Protein AF-A0A950P6G2-F1 (afdb_monomer)

Foldseek 3Di:
DVVVVLVVCCVVQQKPWDFADDPDDGGDIDIDGGQVVLCVVCVVVVHNPPRNVVHDPVVVVCLSVDPCVCVLVQVVLLVVLLVVCCVVPNKDWPDKFAQVVALCVLQPPVDDDPCSVLAARFRIWTWIGGPNFIATETEHEDAPPDDLLVVLVSLRNVLVSQVSCLLVLHFRGEYEYEYCAPVSQVVSLVSNVPDPSNLSHFYWYFNDRSVVDHQQDQGIDTSDADDDGRHGPRCSVVGTDGSSVVVSVVSVVVVVVVVVVVVVVVVVVVVVCVVVPDDDDDDDDDDDDDD

Structure (mmCIF, N/CA/C/O backbone):
data_AF-A0A950P6G2-F1
#
_entry.id   AF-A0A950P6G2-F1
#
loop_
_atom_site.group_PDB
_atom_site.id
_atom_site.type_symbol
_atom_site.label_atom_id
_atom_site.label_alt_id
_atom_site.label_comp_id
_atom_site.label_asym_id
_atom_site.label_entity_id
_atom_site.label_seq_id
_atom_site.pdbx_PDB_ins_code
_atom_site.Cartn_x
_atom_site.Cartn_y
_atom_site.Cartn_z
_atom_site.occupancy
_atom_site.B_iso_or_equiv
_atom_site.auth_seq_id
_atom_site.auth_comp_id
_atom_site.auth_asym_id
_atom_site.auth_atom_id
_atom_site.pdbx_PDB_model_num
ATOM 1 N N . ALA A 1 1 ? -0.087 -15.487 -27.924 1.00 68.94 1 ALA A N 1
ATOM 2 C CA . ALA A 1 1 ? -1.271 -14.610 -28.094 1.00 68.94 1 ALA A CA 1
ATOM 3 C C . ALA A 1 1 ? -1.068 -13.176 -27.565 1.00 68.94 1 ALA A C 1
ATOM 5 O O . ALA A 1 1 ? -1.212 -12.241 -28.344 1.00 68.94 1 ALA A O 1
ATOM 6 N N . ALA A 1 2 ? -0.694 -12.965 -26.292 1.00 80.88 2 ALA A N 1
ATOM 7 C CA . ALA A 1 2 ? -0.619 -11.621 -25.679 1.00 80.88 2 ALA A CA 1
ATOM 8 C C . ALA A 1 2 ? 0.348 -10.634 -26.375 1.00 80.88 2 ALA A C 1
ATOM 10 O O . ALA A 1 2 ? -0.044 -9.519 -26.705 1.00 80.88 2 ALA A O 1
ATOM 11 N N . ARG A 1 3 ? 1.582 -11.056 -26.693 1.00 85.19 3 ARG A N 1
ATOM 12 C CA . ARG A 1 3 ? 2.567 -10.211 -27.408 1.00 85.19 3 ARG A CA 1
ATOM 13 C C . ARG A 1 3 ? 2.076 -9.748 -28.786 1.00 85.19 3 ARG A C 1
ATOM 15 O O . ARG A 1 3 ? 2.338 -8.617 -29.180 1.00 85.19 3 ARG A O 1
ATOM 22 N N . HIS A 1 4 ? 1.344 -10.607 -29.498 1.00 89.00 4 HIS A N 1
ATOM 23 C CA . HIS A 1 4 ? 0.757 -10.262 -30.793 1.00 89.00 4 HIS A CA 1
ATOM 24 C C . HIS A 1 4 ? -0.333 -9.194 -30.639 1.00 89.00 4 HIS A C 1
ATOM 26 O O . HIS A 1 4 ? -0.317 -8.200 -31.360 1.00 89.00 4 HIS A O 1
ATOM 32 N N . ARG A 1 5 ? -1.224 -9.348 -29.647 1.00 93.62 5 ARG A N 1
ATOM 33 C CA . ARG A 1 5 ? -2.251 -8.341 -29.332 1.00 93.62 5 ARG A CA 1
ATOM 34 C C . ARG A 1 5 ? -1.630 -6.992 -28.971 1.00 93.62 5 ARG A C 1
ATOM 36 O O . ARG A 1 5 ? -2.035 -5.987 -29.537 1.00 93.62 5 ARG A O 1
ATOM 43 N N . LEU A 1 6 ? -0.596 -6.964 -28.127 1.00 93.94 6 LEU A N 1
ATOM 44 C CA . LEU A 1 6 ? 0.115 -5.721 -27.795 1.00 93.94 6 LEU A CA 1
ATOM 45 C C . LEU A 1 6 ? 0.695 -5.030 -29.039 1.00 93.94 6 LEU A C 1
ATOM 47 O O . LEU A 1 6 ? 0.582 -3.816 -29.172 1.00 93.94 6 LEU A O 1
ATOM 51 N N . ALA A 1 7 ? 1.265 -5.787 -29.982 1.00 93.56 7 ALA A N 1
ATOM 52 C CA . ALA A 1 7 ? 1.757 -5.219 -31.237 1.00 93.56 7 ALA A CA 1
ATOM 53 C C . ALA A 1 7 ? 0.627 -4.632 -32.103 1.00 93.56 7 ALA A C 1
ATOM 55 O O . ALA A 1 7 ? 0.806 -3.571 -32.697 1.00 93.56 7 ALA A O 1
ATOM 56 N N . VAL A 1 8 ? -0.537 -5.289 -32.156 1.00 95.88 8 VAL A N 1
ATOM 57 C CA . VAL A 1 8 ? -1.731 -4.766 -32.842 1.00 95.88 8 VAL A CA 1
ATOM 58 C C . VAL A 1 8 ? -2.203 -3.465 -32.190 1.00 95.88 8 VAL A C 1
ATOM 60 O O . VAL A 1 8 ? -2.356 -2.473 -32.893 1.00 95.88 8 VAL A O 1
ATOM 63 N N . LEU A 1 9 ? -2.357 -3.437 -30.863 1.00 96.12 9 LEU A N 1
ATOM 64 C CA . LEU A 1 9 ? -2.795 -2.247 -30.124 1.00 96.12 9 LEU A CA 1
ATOM 65 C C . LEU A 1 9 ? -1.845 -1.059 -30.324 1.00 96.12 9 LEU A C 1
ATOM 67 O O . LEU A 1 9 ? -2.296 0.075 -30.467 1.00 96.12 9 LEU A O 1
ATOM 71 N N . VAL A 1 10 ? -0.535 -1.316 -30.392 1.00 95.00 10 VAL A N 1
ATOM 72 C CA . VAL A 1 10 ? 0.453 -0.278 -30.713 1.00 95.00 10 VAL A CA 1
ATOM 73 C C . VAL A 1 10 ? 0.285 0.239 -32.142 1.00 95.00 10 VAL A C 1
ATOM 75 O O . VAL A 1 10 ? 0.286 1.448 -32.351 1.00 95.00 10 VAL A O 1
ATOM 78 N N . ARG A 1 11 ? 0.092 -0.646 -33.131 1.00 95.56 11 ARG A N 1
ATOM 79 C CA . ARG A 1 11 ? -0.140 -0.230 -34.529 1.00 95.56 11 ARG A CA 1
ATOM 80 C C . ARG A 1 11 ? -1.416 0.591 -34.703 1.00 95.56 11 ARG A C 1
ATOM 82 O O . ARG A 1 11 ? -1.436 1.484 -35.536 1.00 95.56 11 ARG A O 1
ATOM 89 N N . LEU A 1 12 ? -2.450 0.302 -33.915 1.00 95.88 12 LEU A N 1
ATOM 90 C CA . LEU A 1 12 ? -3.709 1.051 -33.912 1.00 95.88 12 LEU A CA 1
ATOM 91 C C . LEU A 1 12 ? -3.626 2.379 -33.136 1.00 95.88 12 LEU A C 1
ATOM 93 O O . LEU A 1 12 ? -4.610 3.105 -33.069 1.00 95.88 12 LEU A O 1
ATOM 97 N N . GLY A 1 13 ? -2.488 2.695 -32.508 1.00 92.56 13 GLY A N 1
ATOM 98 C CA . GLY A 1 13 ? -2.331 3.898 -31.685 1.00 92.56 13 GLY A CA 1
ATOM 99 C C . GLY A 1 13 ? -3.085 3.853 -30.350 1.00 92.56 13 GLY A C 1
ATOM 100 O O . GLY A 1 13 ? -3.126 4.861 -29.641 1.00 92.56 13 GLY A O 1
ATOM 101 N N . LEU A 1 14 ? -3.659 2.696 -29.995 1.00 94.69 14 LEU A N 1
ATOM 102 C CA . LEU A 1 14 ? -4.314 2.454 -28.705 1.00 94.69 14 LEU A CA 1
ATOM 103 C C . LEU A 1 14 ? -3.290 2.424 -27.574 1.00 94.69 14 LEU A C 1
ATOM 105 O O . LEU A 1 14 ? -3.538 2.932 -26.485 1.00 94.69 14 LEU A O 1
ATOM 109 N N . LEU A 1 15 ? -2.114 1.871 -27.862 1.00 94.12 15 LEU A N 1
ATOM 110 C CA . LEU A 1 15 ? -0.957 1.900 -26.981 1.00 94.12 15 LEU A CA 1
ATOM 111 C C . LEU A 1 15 ? 0.215 2.586 -27.676 1.00 94.12 15 LEU A C 1
ATOM 113 O O . LEU A 1 15 ? 0.362 2.556 -28.896 1.00 94.12 15 LEU A O 1
ATOM 117 N N . ARG A 1 16 ? 1.110 3.143 -26.874 1.00 92.00 16 ARG A N 1
ATOM 118 C CA . ARG A 1 16 ? 2.488 3.437 -27.259 1.00 92.00 16 ARG A CA 1
ATOM 119 C C . ARG A 1 16 ? 3.403 2.503 -26.491 1.00 92.00 16 ARG A C 1
ATOM 121 O O . ARG A 1 16 ? 3.025 1.968 -25.450 1.00 92.00 16 ARG A O 1
ATOM 128 N N . ARG A 1 17 ? 4.607 2.295 -27.009 1.00 91.69 17 ARG A N 1
ATOM 129 C CA . ARG A 1 17 ? 5.622 1.504 -26.319 1.00 91.69 17 ARG A CA 1
ATOM 130 C C . ARG A 1 17 ? 6.967 2.194 -26.368 1.00 91.69 17 ARG A C 1
ATOM 132 O O . ARG A 1 17 ? 7.285 2.834 -27.365 1.00 91.69 17 ARG A O 1
ATOM 139 N N . PHE A 1 18 ? 7.757 1.974 -25.335 1.00 89.00 18 PHE A N 1
ATOM 140 C CA . PHE A 1 18 ? 9.133 2.430 -25.266 1.00 89.00 18 PHE A CA 1
ATOM 141 C C . PHE A 1 18 ? 10.001 1.387 -24.566 1.00 89.00 18 PHE A C 1
ATOM 143 O O . PHE A 1 18 ? 9.499 0.428 -23.970 1.00 89.00 18 PHE A O 1
ATOM 150 N N . ARG A 1 19 ? 11.315 1.559 -24.660 1.00 86.44 19 ARG A N 1
ATOM 151 C CA . ARG A 1 19 ? 12.300 0.773 -23.918 1.00 86.44 19 ARG A CA 1
ATOM 152 C C . ARG A 1 19 ? 13.275 1.739 -23.266 1.00 86.44 19 ARG A C 1
ATOM 154 O O . ARG A 1 19 ? 13.795 2.590 -23.985 1.00 86.44 19 ARG A O 1
ATOM 161 N N . PRO A 1 20 ? 13.548 1.614 -21.959 1.00 84.25 20 PRO A N 1
ATOM 162 C CA . PRO A 1 20 ? 14.671 2.330 -21.388 1.00 84.25 20 PRO A CA 1
ATOM 163 C C . PRO A 1 20 ? 15.962 1.829 -22.047 1.00 84.25 20 PRO A C 1
ATOM 165 O O . PRO A 1 20 ? 16.036 0.689 -22.519 1.00 84.25 20 PRO A O 1
ATOM 168 N N . HIS A 1 21 ? 16.964 2.699 -22.107 1.00 80.94 21 HIS A N 1
ATOM 169 C CA . HIS A 1 21 ? 18.257 2.397 -22.711 1.00 80.94 21 HIS A CA 1
ATOM 170 C C . HIS A 1 21 ? 19.293 2.150 -21.605 1.00 80.94 21 HIS A C 1
ATOM 172 O O . HIS A 1 21 ? 19.906 3.110 -21.131 1.00 80.94 21 HIS A O 1
ATOM 178 N N . PRO A 1 22 ? 19.450 0.901 -21.121 1.00 77.56 22 PRO A N 1
ATOM 179 C CA . PRO A 1 22 ? 20.448 0.606 -20.105 1.00 77.56 22 PRO A CA 1
ATOM 180 C C . PRO A 1 22 ? 21.865 0.712 -20.698 1.00 77.56 22 PRO A C 1
ATOM 182 O O . PRO A 1 22 ? 22.038 0.457 -21.891 1.00 77.56 22 PRO A O 1
ATOM 185 N N . PRO A 1 23 ? 22.893 1.025 -19.884 1.00 75.31 23 PRO A N 1
ATOM 186 C CA . PRO A 1 23 ? 24.287 1.066 -20.342 1.00 75.31 23 PRO A CA 1
ATOM 187 C C . PRO A 1 23 ? 24.770 -0.255 -20.957 1.00 75.31 23 PRO A C 1
ATOM 189 O O . PRO A 1 23 ? 25.648 -0.257 -21.815 1.00 75.31 23 PRO A O 1
ATOM 192 N N . THR A 1 24 ? 24.201 -1.382 -20.520 1.00 77.62 24 THR A N 1
ATOM 193 C CA . THR A 1 24 ? 24.492 -2.726 -21.027 1.00 77.62 24 THR A CA 1
ATOM 194 C C . THR A 1 24 ? 23.224 -3.589 -21.051 1.00 77.62 24 THR A C 1
ATOM 196 O O . THR A 1 24 ? 22.303 -3.400 -20.255 1.00 77.62 24 THR A O 1
ATOM 199 N N . GLY A 1 25 ? 23.175 -4.565 -21.964 1.00 80.50 25 GLY A N 1
ATOM 200 C CA . GLY A 1 25 ? 22.079 -5.535 -22.063 1.00 80.50 25 GLY A CA 1
ATOM 201 C C . GLY A 1 25 ? 20.817 -5.012 -22.761 1.00 80.50 25 GLY A C 1
ATOM 202 O O . GLY A 1 25 ? 20.854 -4.072 -23.551 1.00 80.50 25 GLY A O 1
ATOM 203 N N . SER A 1 26 ? 19.684 -5.668 -22.503 1.00 80.12 26 SER A N 1
ATOM 204 C CA . SER A 1 26 ? 18.379 -5.315 -23.075 1.00 80.12 26 SER A CA 1
ATOM 205 C C . SER A 1 26 ? 17.354 -5.045 -21.983 1.00 80.12 26 SER A C 1
ATOM 207 O O . SER A 1 26 ? 17.331 -5.758 -20.983 1.00 80.12 26 SER A O 1
ATOM 209 N N . ALA A 1 27 ? 16.455 -4.092 -22.214 1.00 82.88 27 ALA A N 1
ATOM 210 C CA . ALA A 1 27 ? 15.339 -3.806 -21.320 1.00 82.88 27 ALA A CA 1
ATOM 211 C C . ALA A 1 27 ? 13.992 -4.324 -21.865 1.00 82.88 27 ALA A C 1
ATOM 213 O O . ALA A 1 27 ? 13.804 -4.416 -23.091 1.00 82.88 27 ALA A O 1
ATOM 214 N N . PRO A 1 28 ? 13.025 -4.647 -20.983 1.00 86.19 28 PRO A N 1
ATOM 215 C CA . PRO A 1 28 ? 11.675 -5.007 -21.399 1.00 86.19 28 PRO A CA 1
ATOM 216 C C . PRO A 1 28 ? 10.972 -3.842 -22.112 1.00 86.19 28 PRO A C 1
ATOM 218 O O . PRO A 1 28 ? 11.277 -2.671 -21.901 1.00 86.19 28 PRO A O 1
ATOM 221 N N . TRP A 1 29 ? 10.013 -4.168 -22.986 1.00 89.75 29 TRP A N 1
ATOM 222 C CA . TRP A 1 29 ? 9.108 -3.154 -23.539 1.00 89.75 29 TRP A CA 1
ATOM 223 C C . TRP A 1 29 ? 8.139 -2.686 -22.455 1.00 89.75 29 TRP A C 1
ATOM 225 O O . TRP A 1 29 ? 7.463 -3.515 -21.847 1.00 89.75 29 TRP A O 1
ATOM 235 N N . HIS A 1 30 ? 8.012 -1.374 -22.303 1.00 90.00 30 HIS A N 1
ATOM 236 C CA . HIS A 1 30 ? 6.965 -0.737 -21.515 1.00 90.00 30 HIS A CA 1
ATOM 237 C C . HIS A 1 30 ? 5.871 -0.240 -22.449 1.00 90.00 30 HIS A C 1
ATOM 239 O O . HIS A 1 30 ? 6.158 0.182 -23.570 1.00 90.00 30 HIS A O 1
ATOM 245 N N . TYR A 1 31 ? 4.624 -0.302 -21.991 1.00 91.19 31 TYR A N 1
ATOM 246 C CA . TYR A 1 31 ? 3.451 0.109 -22.755 1.00 91.19 31 TYR A CA 1
ATOM 247 C C . TYR A 1 31 ? 2.689 1.168 -21.969 1.00 91.19 31 TYR A C 1
ATOM 249 O O . TYR A 1 31 ? 2.500 1.030 -20.764 1.00 91.19 31 TYR A O 1
ATOM 257 N N . VAL A 1 32 ? 2.263 2.218 -22.658 1.00 90.88 32 VAL A N 1
ATOM 258 C CA . VAL A 1 32 ? 1.487 3.327 -22.094 1.00 90.88 32 VAL A CA 1
ATOM 259 C C . VAL A 1 32 ? 0.298 3.620 -22.997 1.00 90.88 32 VAL A C 1
ATOM 261 O O . VAL A 1 32 ? 0.309 3.260 -24.177 1.00 90.88 32 VAL A O 1
ATOM 264 N N . LEU A 1 33 ? -0.728 4.271 -22.455 1.00 92.12 33 LEU A N 1
ATOM 265 C CA . LEU A 1 33 ? -1.926 4.629 -23.209 1.00 92.12 33 LEU A CA 1
ATOM 266 C C . LEU A 1 33 ? -1.572 5.551 -24.389 1.00 92.12 33 LEU A C 1
ATOM 268 O O . LEU A 1 33 ? -0.855 6.542 -24.233 1.00 92.12 33 LEU A O 1
ATOM 272 N N . GLY A 1 34 ? -2.034 5.200 -25.587 1.00 92.44 34 GLY A N 1
ATOM 273 C CA . GLY A 1 34 ? -1.896 6.027 -26.782 1.00 92.44 34 GLY A CA 1
ATOM 274 C C . GLY A 1 34 ? -3.100 6.961 -26.973 1.00 92.44 34 GLY A C 1
ATOM 275 O O . GLY A 1 34 ? -4.128 6.768 -26.325 1.00 92.44 34 GLY A O 1
ATOM 276 N N . PRO A 1 35 ? -3.011 7.971 -27.862 1.00 91.44 35 PRO A N 1
ATOM 277 C CA . PRO A 1 35 ? -4.077 8.966 -28.025 1.00 91.44 35 PRO A CA 1
ATOM 278 C C . PRO A 1 35 ? -5.417 8.357 -28.444 1.00 91.44 35 PRO A C 1
ATOM 280 O O . PRO A 1 35 ? -6.454 8.746 -27.921 1.00 91.44 35 PRO A O 1
ATOM 283 N N . VAL A 1 36 ? -5.389 7.356 -29.333 1.00 92.94 36 VAL A N 1
ATOM 284 C CA . VAL A 1 36 ? -6.601 6.646 -29.774 1.00 92.94 36 VAL A CA 1
ATOM 285 C C . VAL A 1 36 ? -7.214 5.866 -28.612 1.00 92.94 36 VAL A C 1
ATOM 287 O O . VAL A 1 36 ? -8.429 5.843 -28.455 1.00 92.94 36 VAL A O 1
ATOM 290 N N . GLY A 1 37 ? -6.374 5.260 -27.767 1.00 93.19 37 GLY A N 1
ATOM 291 C CA . GLY A 1 37 ? -6.825 4.518 -26.591 1.00 93.19 37 GLY A CA 1
ATOM 292 C C . GLY A 1 37 ? -7.478 5.431 -25.559 1.00 93.19 37 GLY A C 1
ATOM 293 O O . GLY A 1 37 ? -8.535 5.099 -25.038 1.00 93.19 37 GLY A O 1
ATOM 294 N N . ALA A 1 38 ? -6.891 6.604 -25.309 1.00 92.00 38 ALA A N 1
ATOM 295 C CA . ALA A 1 38 ? -7.475 7.598 -24.413 1.00 92.00 38 ALA A CA 1
ATOM 296 C C . ALA A 1 38 ? -8.814 8.139 -24.916 1.00 92.00 38 ALA A C 1
ATOM 298 O O . ALA A 1 38 ? -9.728 8.298 -24.113 1.00 92.00 38 ALA A O 1
ATOM 299 N N . ALA A 1 39 ? -8.950 8.383 -26.222 1.00 91.38 39 ALA A N 1
ATOM 300 C CA . ALA A 1 39 ? -10.227 8.791 -26.800 1.00 91.38 39 ALA A CA 1
ATOM 301 C C . ALA A 1 39 ? -11.303 7.708 -26.604 1.00 91.38 39 ALA A C 1
ATOM 303 O O . ALA A 1 39 ? -12.395 8.015 -26.138 1.00 91.38 39 ALA A O 1
ATOM 304 N N . LEU A 1 40 ? -10.969 6.440 -26.879 1.00 92.94 40 LEU A N 1
ATOM 305 C CA . LEU A 1 40 ? -11.888 5.312 -26.696 1.00 92.94 40 LEU A CA 1
ATOM 306 C C . LEU A 1 40 ? -12.335 5.138 -25.241 1.00 92.94 40 LEU A C 1
ATOM 308 O O . LEU A 1 40 ? -13.531 5.021 -24.994 1.00 92.94 40 LEU A O 1
ATOM 312 N N . LEU A 1 41 ? -11.395 5.173 -24.291 1.00 91.81 41 LEU A N 1
ATOM 313 C CA . LEU A 1 41 ? -11.722 5.103 -22.863 1.00 91.81 41 LEU A CA 1
ATOM 314 C C . LEU A 1 41 ? -12.568 6.300 -22.416 1.00 91.81 41 LEU A C 1
ATOM 316 O O . LEU A 1 41 ? -13.470 6.142 -21.604 1.00 91.81 41 LEU A O 1
ATOM 320 N N . GLY A 1 42 ? -12.317 7.491 -22.967 1.00 91.06 42 GLY A N 1
ATOM 321 C CA . GLY A 1 42 ? -13.147 8.665 -22.697 1.00 91.06 42 GLY A CA 1
ATOM 322 C C . GLY A 1 42 ? -14.586 8.485 -23.178 1.00 91.06 42 GLY A C 1
ATOM 323 O O . GLY A 1 42 ? -15.520 8.845 -22.468 1.00 91.06 42 GLY A O 1
ATOM 324 N N . THR A 1 43 ? -14.784 7.872 -24.347 1.00 91.88 43 THR A N 1
ATOM 325 C CA . THR A 1 43 ? -16.123 7.514 -24.833 1.00 91.88 43 THR A CA 1
ATOM 326 C C . THR A 1 43 ? -16.792 6.461 -23.945 1.00 91.88 43 THR A C 1
ATOM 328 O O . THR A 1 43 ? -17.968 6.609 -23.618 1.00 91.88 43 THR A O 1
ATOM 331 N N . GLU A 1 44 ? -16.061 5.421 -23.539 1.00 91.56 44 GLU A N 1
ATOM 332 C CA . GLU A 1 44 ? -16.565 4.350 -22.665 1.00 91.56 44 GLU A CA 1
ATOM 333 C C . GLU A 1 44 ? -17.014 4.889 -21.299 1.00 91.56 44 GLU A C 1
ATOM 335 O O . GLU A 1 44 ? -18.126 4.605 -20.853 1.00 91.56 44 GLU A O 1
ATOM 340 N N . ASP A 1 45 ? -16.202 5.759 -20.697 1.00 90.56 45 ASP A N 1
ATOM 341 C CA . ASP A 1 45 ? -16.482 6.405 -19.412 1.00 90.56 45 ASP A CA 1
ATOM 342 C C . ASP A 1 45 ? -17.488 7.561 -19.504 1.00 90.56 45 ASP A C 1
ATOM 344 O O . ASP A 1 45 ? -17.874 8.126 -18.480 1.00 90.56 45 ASP A O 1
ATOM 348 N N . ARG A 1 46 ? -17.910 7.934 -20.720 1.00 92.38 46 ARG A N 1
ATOM 349 C CA . ARG A 1 46 ? -18.725 9.131 -21.000 1.00 92.38 46 ARG A CA 1
ATOM 350 C C . ARG A 1 46 ? -18.086 10.428 -20.479 1.00 92.38 46 ARG A C 1
ATOM 352 O O . ARG A 1 46 ? -18.788 11.371 -20.120 1.00 92.38 46 ARG A O 1
ATOM 359 N N . ASP A 1 47 ? -16.756 10.477 -20.482 1.00 90.00 47 ASP A N 1
ATOM 360 C CA . ASP A 1 47 ? -15.940 11.642 -20.145 1.00 90.00 47 ASP A CA 1
ATOM 361 C C . ASP A 1 47 ? -14.710 11.718 -21.066 1.00 90.00 47 ASP A C 1
ATOM 363 O O . ASP A 1 47 ? -13.634 11.176 -20.796 1.00 90.00 47 ASP A O 1
ATOM 367 N N . GLU A 1 48 ? -14.862 12.449 -22.171 1.00 84.06 48 GLU A N 1
ATOM 368 C CA . GLU A 1 48 ? -13.815 12.642 -23.183 1.00 84.06 48 GLU A CA 1
ATOM 369 C C . GLU A 1 48 ? -12.562 13.351 -22.639 1.00 84.06 48 GLU A C 1
ATOM 371 O O . GLU A 1 48 ? -11.481 13.262 -23.230 1.00 84.06 48 GLU A O 1
ATOM 376 N N . ARG A 1 49 ? -12.676 14.060 -21.509 1.00 85.81 49 ARG A N 1
ATOM 377 C CA . ARG A 1 49 ? -11.578 14.840 -20.922 1.00 85.81 49 ARG A CA 1
ATOM 378 C C . ARG A 1 49 ? -10.808 14.065 -19.862 1.00 85.81 49 ARG A C 1
ATOM 380 O O . ARG A 1 49 ? -9.698 14.477 -19.527 1.00 85.81 49 ARG A O 1
ATOM 387 N N . ARG A 1 50 ? -11.332 12.936 -19.378 1.00 85.19 50 ARG A N 1
ATOM 388 C CA . ARG A 1 50 ? -10.718 12.136 -18.306 1.00 85.19 50 ARG A CA 1
ATOM 389 C C . ARG A 1 50 ? -9.309 11.642 -18.640 1.00 85.19 50 ARG A C 1
ATOM 391 O O . ARG A 1 50 ? -8.396 11.722 -17.814 1.00 85.19 50 ARG A O 1
ATOM 398 N N . TRP A 1 51 ? -9.122 11.124 -19.854 1.00 85.25 51 TRP A N 1
ATOM 399 C CA . TRP A 1 51 ? -7.903 10.395 -20.233 1.00 85.25 51 TRP A CA 1
ATOM 400 C C . TRP A 1 51 ? -6.935 11.207 -21.095 1.00 85.25 51 TRP A C 1
ATOM 402 O O . TRP A 1 51 ? -5.727 10.964 -21.056 1.00 85.25 51 TRP A O 1
ATOM 412 N N . ALA A 1 52 ? -7.427 12.201 -21.839 1.00 81.00 52 ALA A N 1
ATOM 413 C CA . ALA A 1 52 ? -6.603 13.014 -22.734 1.00 81.00 52 ALA A CA 1
ATOM 414 C C . ALA A 1 52 ? -5.394 13.693 -22.037 1.00 81.00 52 ALA A C 1
ATOM 416 O O . ALA A 1 52 ? -4.290 13.620 -22.586 1.00 81.00 52 ALA A O 1
ATOM 417 N N . PRO A 1 53 ? -5.509 14.256 -20.812 1.00 83.38 53 PRO A N 1
ATOM 418 C CA . PRO A 1 53 ? -4.372 14.855 -20.102 1.00 83.38 53 PRO A CA 1
ATOM 419 C C . PRO A 1 53 ? -3.255 13.863 -19.744 1.00 83.38 53 PRO A C 1
ATOM 421 O O . PRO A 1 53 ? -2.115 14.268 -19.504 1.00 83.38 53 PRO A O 1
ATOM 424 N N . GLN A 1 54 ? -3.565 12.564 -19.699 1.00 75.38 54 GLN A N 1
ATOM 425 C CA . GLN A 1 54 ? -2.610 11.508 -19.355 1.00 75.38 54 GLN A CA 1
ATOM 426 C C . GLN A 1 54 ? -1.746 11.100 -20.560 1.00 75.38 54 GLN A C 1
ATOM 428 O O . GLN A 1 54 ? -0.655 10.551 -20.389 1.00 75.38 54 GLN A O 1
ATOM 433 N N . VAL A 1 55 ? -2.182 11.415 -21.785 1.00 80.69 55 VAL A N 1
ATOM 434 C CA . VAL A 1 55 ? -1.476 11.076 -23.028 1.00 80.69 55 VAL A CA 1
ATOM 435 C C . VAL A 1 55 ? -0.733 12.289 -23.571 1.00 80.69 55 VAL A C 1
ATOM 437 O O . VAL A 1 55 ? -1.075 12.895 -24.585 1.00 80.69 55 VAL A O 1
ATOM 440 N N . ARG A 1 56 ? 0.344 12.633 -22.871 1.00 78.25 56 ARG A N 1
ATOM 441 C CA . ARG A 1 56 ? 1.243 13.731 -23.223 1.00 78.25 56 ARG A CA 1
ATOM 442 C C . ARG A 1 56 ? 2.549 13.191 -23.791 1.00 78.25 56 ARG A C 1
ATOM 444 O O . ARG A 1 56 ? 3.263 12.460 -23.109 1.00 78.25 56 ARG A O 1
ATOM 451 N N . ALA A 1 57 ? 2.837 13.505 -25.056 1.00 73.94 57 ALA A N 1
ATOM 452 C CA . ALA A 1 57 ? 3.975 12.933 -25.781 1.00 73.94 57 ALA A CA 1
ATOM 453 C C . ALA A 1 57 ? 5.322 13.258 -25.112 1.00 73.94 57 ALA A C 1
ATOM 455 O O . ALA A 1 57 ? 6.146 12.367 -24.948 1.00 73.94 57 ALA A O 1
ATOM 456 N N . ASP A 1 58 ? 5.501 14.495 -24.654 1.00 74.62 58 ASP A N 1
ATOM 457 C CA . ASP A 1 58 ? 6.638 14.952 -23.847 1.00 74.62 58 ASP A CA 1
ATOM 458 C C . ASP A 1 58 ? 6.793 14.138 -22.554 1.00 74.62 58 ASP A C 1
ATOM 460 O O . ASP A 1 58 ? 7.875 13.634 -22.250 1.00 74.62 58 ASP A O 1
ATOM 464 N N . ARG A 1 59 ? 5.692 13.934 -21.822 1.00 74.94 59 ARG A N 1
ATOM 465 C CA . ARG A 1 59 ? 5.684 13.169 -20.566 1.00 74.94 59 ARG A CA 1
ATOM 466 C C . ARG A 1 59 ? 6.013 11.694 -20.795 1.00 74.94 59 ARG A C 1
ATOM 468 O O . ARG A 1 59 ? 6.738 11.096 -20.008 1.00 74.94 59 ARG A O 1
ATOM 475 N N . GLN A 1 60 ? 5.507 11.124 -21.886 1.00 77.00 60 GLN A N 1
ATOM 476 C CA . GLN A 1 60 ? 5.760 9.738 -22.275 1.00 77.00 60 GLN A CA 1
ATOM 477 C C . GLN A 1 60 ? 7.204 9.519 -22.738 1.00 77.00 60 GLN A C 1
ATOM 479 O O . GLN A 1 60 ? 7.803 8.522 -22.347 1.00 77.00 60 GLN A O 1
ATOM 484 N N . LEU A 1 61 ? 7.788 10.457 -23.491 1.00 76.25 61 LEU A N 1
ATOM 485 C CA . LEU A 1 61 ? 9.214 10.431 -23.845 1.00 76.25 61 LEU A CA 1
ATOM 486 C C . LEU A 1 61 ? 10.104 10.555 -22.601 1.00 76.25 61 LEU A C 1
ATOM 488 O O . LEU A 1 61 ? 11.116 9.869 -22.487 1.00 76.25 61 LEU A O 1
ATOM 492 N N . GLY A 1 62 ? 9.697 11.371 -21.625 1.00 80.62 62 GLY A N 1
ATOM 493 C CA . GLY A 1 62 ? 10.398 11.498 -20.346 1.00 80.62 62 GLY A CA 1
ATOM 494 C C . GLY A 1 62 ? 10.491 10.188 -19.551 1.00 80.62 62 GLY A C 1
ATOM 495 O O . GLY A 1 62 ? 11.442 10.008 -18.790 1.00 80.62 62 GLY A O 1
ATOM 496 N N . LEU A 1 63 ? 9.559 9.244 -19.747 1.00 82.19 63 LEU A N 1
ATOM 497 C CA . LEU A 1 63 ? 9.588 7.946 -19.061 1.00 82.19 63 LEU A CA 1
ATOM 498 C C . LEU A 1 63 ? 10.773 7.075 -19.483 1.00 82.19 63 LEU A C 1
ATOM 500 O O . LEU A 1 63 ? 11.281 6.324 -18.654 1.00 82.19 63 LEU A O 1
ATOM 504 N N . GLU A 1 64 ? 11.254 7.201 -20.724 1.00 79.38 64 GLU A N 1
ATOM 505 C CA . GLU A 1 64 ? 12.388 6.418 -21.239 1.00 79.38 64 GLU A CA 1
ATOM 506 C C . GLU A 1 64 ? 13.664 6.608 -20.417 1.00 79.38 64 GLU A C 1
ATOM 508 O O . GLU A 1 64 ? 14.477 5.691 -20.302 1.00 79.38 64 GLU A O 1
ATOM 513 N N . ARG A 1 65 ? 13.828 7.803 -19.840 1.00 79.19 65 ARG A N 1
ATOM 514 C CA . ARG A 1 65 ? 14.988 8.201 -19.033 1.00 79.19 65 ARG A CA 1
ATOM 515 C C . ARG A 1 65 ? 14.618 8.469 -17.576 1.00 79.19 65 ARG A C 1
ATOM 517 O O . ARG A 1 65 ? 15.417 9.037 -16.837 1.00 79.19 65 ARG A O 1
ATOM 524 N N . SER A 1 66 ? 13.403 8.105 -17.166 1.00 83.06 66 SER A N 1
ATOM 525 C CA . SER A 1 66 ? 12.920 8.424 -15.830 1.00 83.06 66 SER A CA 1
ATOM 526 C C . SER A 1 66 ? 13.643 7.573 -14.785 1.00 83.06 66 SER A C 1
ATOM 528 O O . SER A 1 66 ? 13.537 6.344 -14.829 1.00 83.06 66 SER A O 1
ATOM 530 N N . PRO A 1 67 ? 14.295 8.187 -13.781 1.00 80.12 67 PRO A N 1
ATOM 531 C CA . PRO A 1 67 ? 14.870 7.441 -12.663 1.00 80.12 67 PRO A CA 1
ATOM 532 C C . PRO A 1 67 ? 13.788 6.773 -11.799 1.00 80.12 67 PRO A C 1
ATOM 534 O O . PRO A 1 67 ? 14.086 5.862 -11.036 1.00 80.12 67 PRO A O 1
ATOM 537 N N . ARG A 1 68 ? 12.520 7.192 -11.933 1.00 83.94 68 ARG A N 1
ATOM 538 C CA . ARG A 1 68 ? 11.376 6.624 -11.205 1.00 83.94 68 ARG A CA 1
ATOM 539 C C . ARG A 1 68 ? 10.783 5.390 -11.883 1.00 83.94 68 ARG A C 1
ATOM 541 O O . ARG A 1 68 ? 9.896 4.767 -11.311 1.00 83.94 68 ARG A O 1
ATOM 548 N N . LEU A 1 69 ? 11.232 5.033 -13.091 1.00 86.69 69 LEU A N 1
ATOM 549 C CA . LEU A 1 69 ? 10.613 3.960 -13.872 1.00 86.69 69 LEU A CA 1
ATOM 550 C C . LEU A 1 69 ? 10.643 2.616 -13.136 1.00 86.69 69 LEU A C 1
ATOM 552 O O . LEU A 1 69 ? 9.620 1.942 -13.095 1.00 86.69 69 LEU A O 1
ATOM 556 N N . SER A 1 70 ? 11.777 2.259 -12.526 1.00 85.44 70 SER A N 1
ATOM 557 C CA . SER A 1 70 ? 11.928 1.021 -11.749 1.00 85.44 70 SER A CA 1
ATOM 558 C C . SER A 1 70 ? 10.978 0.962 -10.554 1.00 85.44 70 SER A C 1
ATOM 560 O O . SER A 1 70 ? 10.444 -0.096 -10.234 1.00 85.44 70 SER A O 1
ATOM 562 N N . HIS A 1 71 ? 10.744 2.102 -9.906 1.00 87.81 71 HIS A N 1
ATOM 563 C CA . HIS A 1 71 ? 9.848 2.210 -8.759 1.00 87.81 71 HIS A CA 1
ATOM 564 C C . HIS A 1 71 ? 8.380 2.131 -9.187 1.00 87.81 71 HIS A C 1
ATOM 566 O O . HIS A 1 71 ? 7.608 1.363 -8.617 1.00 87.81 71 HIS A O 1
ATOM 572 N N . MET A 1 72 ? 8.008 2.832 -10.263 1.00 87.75 72 MET A N 1
ATOM 573 C CA . MET A 1 72 ? 6.674 2.738 -10.865 1.00 87.75 72 MET A CA 1
ATOM 574 C C . MET A 1 72 ? 6.351 1.312 -11.323 1.00 87.75 72 MET A C 1
ATOM 576 O O . MET A 1 72 ? 5.243 0.823 -11.117 1.00 87.75 72 MET A O 1
ATOM 580 N N . THR A 1 73 ? 7.298 0.623 -11.961 1.00 88.81 73 THR A N 1
ATOM 581 C CA . THR A 1 73 ? 7.066 -0.745 -12.436 1.00 88.81 73 THR A CA 1
ATOM 582 C C . THR A 1 73 ? 7.075 -1.741 -11.289 1.00 88.81 73 THR A C 1
ATOM 584 O O . THR A 1 73 ? 6.245 -2.641 -11.291 1.00 88.81 73 THR A O 1
ATOM 587 N N . GLY A 1 74 ? 7.953 -1.561 -10.298 1.00 88.69 74 GLY A N 1
ATOM 588 C CA . GLY A 1 74 ? 8.014 -2.395 -9.099 1.00 88.69 74 GLY A CA 1
ATOM 589 C C . GLY A 1 74 ? 6.711 -2.375 -8.304 1.00 88.69 74 GLY A C 1
ATOM 590 O O . GLY A 1 74 ? 6.134 -3.433 -8.057 1.00 88.69 74 GLY A O 1
ATOM 591 N N . ARG A 1 75 ? 6.172 -1.185 -8.004 1.00 89.75 75 ARG A N 1
ATOM 592 C CA . ARG A 1 75 ? 4.889 -1.093 -7.291 1.00 89.75 75 ARG A CA 1
ATOM 593 C C . ARG A 1 75 ? 3.731 -1.690 -8.093 1.00 89.75 75 ARG A C 1
ATOM 595 O O . ARG A 1 75 ? 2.862 -2.331 -7.526 1.00 89.75 75 ARG A O 1
ATOM 602 N N . ASN A 1 76 ? 3.714 -1.525 -9.419 1.00 91.88 76 ASN A N 1
ATOM 603 C CA . ASN A 1 76 ? 2.669 -2.130 -10.248 1.00 91.88 76 ASN A CA 1
ATOM 604 C C . ASN A 1 76 ? 2.815 -3.654 -10.296 1.00 91.88 76 ASN A C 1
ATOM 606 O O . ASN A 1 76 ? 1.816 -4.369 -10.301 1.00 91.88 76 ASN A O 1
ATOM 610 N N . GLN A 1 77 ? 4.051 -4.159 -10.289 1.00 93.38 77 GLN A N 1
ATOM 611 C CA . GLN A 1 77 ? 4.317 -5.590 -10.256 1.00 93.38 77 GLN A CA 1
ATOM 612 C C . GLN A 1 77 ? 3.779 -6.239 -8.976 1.00 93.38 77 GLN A C 1
ATOM 614 O O . GLN A 1 77 ? 3.314 -7.372 -9.044 1.00 93.38 77 GLN A O 1
ATOM 619 N N . PHE A 1 78 ? 3.762 -5.530 -7.844 1.00 95.50 78 PHE A N 1
ATOM 620 C CA . PHE A 1 78 ? 3.113 -5.999 -6.616 1.00 95.50 78 PHE A CA 1
ATOM 621 C C . PHE A 1 78 ? 1.643 -6.396 -6.853 1.00 95.50 78 PHE A C 1
ATOM 623 O O . PHE A 1 78 ? 1.247 -7.525 -6.566 1.00 95.50 78 PHE A O 1
ATOM 630 N N . PHE A 1 79 ? 0.842 -5.509 -7.451 1.00 95.75 79 PHE A N 1
ATOM 631 C CA . PHE A 1 79 ? -0.568 -5.789 -7.748 1.00 95.75 79 PHE A CA 1
ATOM 632 C C . PHE A 1 79 ? -0.738 -6.832 -8.857 1.00 95.75 79 PHE A C 1
ATOM 634 O O . PHE A 1 79 ? -1.631 -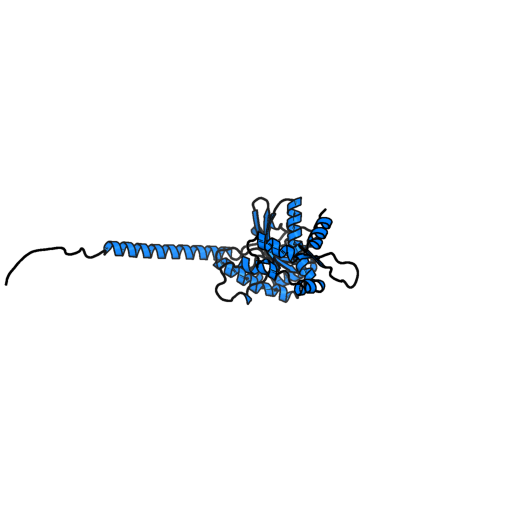7.675 -8.785 1.00 95.75 79 PHE A O 1
ATOM 641 N N . VAL A 1 80 ? 0.143 -6.833 -9.864 1.00 95.50 80 VAL A N 1
ATOM 642 C CA . VAL A 1 80 ? 0.163 -7.884 -10.897 1.00 95.50 80 VAL A CA 1
ATOM 643 C C . VAL A 1 80 ? 0.422 -9.257 -10.276 1.00 95.50 80 VAL A C 1
ATOM 645 O O . VAL A 1 80 ? -0.218 -10.225 -10.678 1.00 95.50 80 VAL A O 1
ATOM 648 N N . ALA A 1 81 ? 1.312 -9.351 -9.286 1.00 96.69 81 ALA A N 1
ATOM 649 C CA . ALA A 1 81 ? 1.598 -10.590 -8.572 1.00 96.69 81 ALA A CA 1
ATOM 650 C C . ALA A 1 81 ? 0.384 -11.080 -7.768 1.00 96.69 81 ALA A C 1
ATOM 652 O O . ALA A 1 81 ? 0.083 -12.272 -7.804 1.00 96.69 81 ALA A O 1
ATOM 653 N N . LEU A 1 82 ? -0.368 -10.175 -7.129 1.00 97.19 82 LEU A N 1
ATOM 654 C CA . LEU A 1 82 ? -1.654 -10.510 -6.500 1.00 97.19 82 LEU A CA 1
ATOM 655 C C . LEU A 1 82 ? -2.672 -11.025 -7.526 1.00 97.19 82 LEU A C 1
ATOM 657 O O . LEU A 1 82 ? -3.288 -12.068 -7.324 1.00 97.19 82 LEU A O 1
ATOM 661 N N . ALA A 1 83 ? -2.817 -10.339 -8.661 1.00 96.50 83 ALA A N 1
ATOM 662 C CA . ALA A 1 83 ? -3.743 -10.748 -9.715 1.00 96.50 83 ALA A CA 1
ATOM 663 C C . ALA A 1 83 ? -3.343 -12.079 -10.381 1.00 96.50 83 ALA A C 1
ATOM 665 O O . ALA A 1 83 ? -4.206 -12.824 -10.843 1.00 96.50 83 ALA A O 1
ATOM 666 N N . ALA A 1 84 ? -2.045 -12.381 -10.457 1.00 96.38 84 ALA A N 1
ATOM 667 C CA . ALA A 1 84 ? -1.541 -13.674 -10.910 1.00 96.38 84 ALA A CA 1
ATOM 668 C C . ALA A 1 84 ? -1.845 -14.768 -9.879 1.00 96.38 84 ALA A C 1
ATOM 670 O O . ALA A 1 84 ? -2.412 -15.798 -10.237 1.00 96.38 84 ALA A O 1
ATOM 671 N N . HIS A 1 85 ? -1.568 -14.503 -8.599 1.00 96.81 85 HIS A N 1
ATOM 672 C CA . HIS A 1 85 ? -1.889 -15.413 -7.503 1.00 96.81 85 HIS A CA 1
ATOM 673 C C . HIS A 1 85 ? -3.378 -15.764 -7.468 1.00 96.81 85 HIS A C 1
ATOM 675 O O . HIS A 1 85 ? -3.705 -16.946 -7.410 1.00 96.81 85 HIS A O 1
ATOM 681 N N . ALA A 1 86 ? -4.256 -14.766 -7.618 1.00 96.62 86 ALA A N 1
ATOM 682 C CA . ALA A 1 86 ? -5.707 -14.934 -7.692 1.00 96.62 86 ALA A CA 1
ATOM 683 C C . ALA A 1 86 ? -6.148 -15.975 -8.731 1.00 96.62 86 ALA A C 1
ATOM 685 O O . ALA A 1 86 ? -7.040 -16.783 -8.486 1.00 96.62 86 ALA A O 1
ATOM 686 N N . ARG A 1 87 ? -5.499 -15.985 -9.901 1.00 95.56 87 ARG A N 1
ATOM 687 C CA . ARG A 1 87 ? -5.837 -16.904 -11.000 1.00 95.56 87 ARG A CA 1
ATOM 688 C C . ARG A 1 87 ? -5.431 -18.345 -10.724 1.00 95.56 87 ARG A C 1
ATOM 690 O O . ARG A 1 87 ? -6.042 -19.251 -11.279 1.00 95.56 87 ARG A O 1
ATOM 697 N N . GLU A 1 88 ? -4.378 -18.541 -9.941 1.00 95.12 88 GLU A N 1
ATOM 698 C CA . GLU A 1 88 ? -3.783 -19.856 -9.690 1.00 95.12 88 GLU A CA 1
ATOM 699 C C . GLU A 1 88 ? -4.269 -20.478 -8.377 1.00 95.12 88 GLU A C 1
ATOM 701 O O . GLU A 1 88 ? -4.425 -21.693 -8.300 1.00 95.12 88 GLU A O 1
ATOM 706 N N . HIS A 1 89 ? -4.528 -19.653 -7.362 1.00 94.75 89 HIS A N 1
ATOM 707 C CA . HIS A 1 89 ? -4.777 -20.090 -5.986 1.00 94.75 89 HIS A CA 1
ATOM 708 C C . HIS A 1 89 ? -6.121 -19.596 -5.428 1.00 94.75 89 HIS A C 1
ATOM 710 O O . HIS A 1 89 ? -6.502 -20.002 -4.334 1.00 94.75 89 HIS A O 1
ATOM 716 N N . GLY A 1 90 ? -6.850 -18.755 -6.170 1.00 93.69 90 GLY A N 1
ATOM 717 C CA . GLY A 1 90 ? -8.060 -18.089 -5.692 1.00 93.69 90 GLY A CA 1
ATOM 718 C C . GLY A 1 90 ? -7.782 -16.750 -5.000 1.00 93.69 90 GLY A C 1
ATOM 719 O O . GLY A 1 90 ? -6.636 -16.343 -4.807 1.00 93.69 90 GLY A O 1
ATOM 720 N N . GLY A 1 91 ? -8.861 -16.045 -4.664 1.00 95.69 91 GLY A N 1
ATOM 721 C CA . GLY A 1 91 ? -8.835 -14.655 -4.208 1.00 95.69 91 GLY A CA 1
ATOM 722 C C . GLY A 1 91 ? -9.023 -13.645 -5.344 1.00 95.69 91 GLY A C 1
ATOM 723 O O . GLY A 1 91 ? -9.236 -14.012 -6.500 1.00 95.69 91 GLY A O 1
ATOM 724 N N . GLU A 1 92 ? -8.991 -12.360 -5.010 1.00 96.81 92 GLU A N 1
ATOM 725 C CA . GLU A 1 92 ? -9.322 -11.267 -5.921 1.00 96.81 92 GLU A CA 1
ATOM 726 C C . GLU A 1 92 ? -8.665 -9.949 -5.483 1.00 96.81 92 GLU A C 1
ATOM 728 O O . GLU A 1 92 ? -8.684 -9.582 -4.308 1.00 96.81 92 GLU A O 1
ATOM 733 N N . VAL A 1 93 ? -8.137 -9.192 -6.451 1.00 96.31 93 VAL A N 1
ATOM 734 C CA . VAL A 1 93 ? -7.813 -7.771 -6.259 1.00 96.31 93 VAL A CA 1
ATOM 735 C C . VAL A 1 93 ? -9.073 -6.970 -6.581 1.00 96.31 93 VAL A C 1
ATOM 737 O O . VAL A 1 93 ? -9.363 -6.737 -7.753 1.00 96.31 93 VAL A O 1
ATOM 740 N N . ARG A 1 94 ? -9.831 -6.582 -5.551 1.00 93.56 94 ARG A N 1
ATOM 741 C CA . ARG A 1 94 ? -11.083 -5.818 -5.711 1.00 93.56 94 ARG A CA 1
ATOM 742 C C . ARG A 1 94 ? -10.835 -4.363 -6.057 1.00 93.56 94 ARG A C 1
ATOM 744 O O . ARG A 1 94 ? -11.598 -3.752 -6.798 1.00 93.56 94 ARG A O 1
ATOM 751 N N . GLU A 1 95 ? -9.751 -3.823 -5.521 1.00 90.06 95 GLU A N 1
ATOM 752 C CA . GLU A 1 95 ? -9.366 -2.443 -5.733 1.00 90.06 95 GLU A CA 1
ATOM 753 C C . GLU A 1 95 ? -7.856 -2.339 -5.937 1.00 90.06 95 GLU A C 1
ATOM 755 O O . GLU A 1 95 ? -7.072 -2.955 -5.214 1.00 90.06 95 GLU A O 1
ATOM 760 N N . TRP A 1 96 ? -7.462 -1.545 -6.933 1.00 90.31 96 TRP A N 1
ATOM 761 C CA . TRP A 1 96 ? -6.080 -1.173 -7.203 1.00 90.31 96 TRP A CA 1
ATOM 762 C C . TRP A 1 96 ? -6.035 0.314 -7.529 1.00 90.31 96 TRP A C 1
ATOM 764 O O . TRP A 1 96 ? -6.468 0.756 -8.594 1.00 90.31 96 TRP A O 1
ATOM 774 N N . GLN A 1 97 ? -5.466 1.074 -6.603 1.00 82.12 97 GLN A N 1
ATOM 775 C CA . GLN A 1 97 ? -5.249 2.500 -6.736 1.00 82.12 97 GLN A CA 1
ATOM 776 C C . GLN A 1 97 ? -3.761 2.826 -6.787 1.00 82.12 97 GLN A C 1
ATOM 778 O O . GLN A 1 97 ? -2.941 2.254 -6.065 1.00 82.12 97 GLN A O 1
ATOM 783 N N . ASN A 1 98 ? -3.414 3.775 -7.652 1.00 73.19 98 ASN A N 1
ATOM 784 C CA . ASN A 1 98 ? -2.074 4.352 -7.685 1.00 73.19 98 ASN A CA 1
ATOM 785 C C . ASN A 1 98 ? -1.919 5.475 -6.644 1.00 73.19 98 ASN A C 1
ATOM 787 O O . ASN A 1 98 ? -2.890 5.888 -6.022 1.00 73.19 98 ASN A O 1
ATOM 791 N N . GLU A 1 99 ? -0.702 5.996 -6.509 1.00 66.75 99 GLU A N 1
ATOM 792 C CA . GLU A 1 99 ? -0.316 7.095 -5.607 1.00 66.75 99 GLU A CA 1
ATOM 793 C C . GLU A 1 99 ? -1.308 8.269 -5.567 1.00 66.75 99 GLU A C 1
ATOM 795 O O . GLU A 1 99 ? -1.800 8.642 -4.506 1.00 66.75 99 GLU A O 1
ATOM 800 N N . THR A 1 100 ? -1.703 8.794 -6.732 1.00 59.25 100 THR A N 1
ATOM 801 C CA . THR A 1 100 ? -2.629 9.936 -6.818 1.00 59.25 100 THR A CA 1
ATOM 802 C C . THR A 1 100 ? -4.040 9.600 -6.325 1.00 59.25 100 THR A C 1
ATOM 804 O O . THR A 1 100 ? -4.739 10.470 -5.817 1.00 59.25 100 THR A O 1
ATOM 807 N N . GLN A 1 101 ? -4.473 8.350 -6.480 1.00 59.47 101 GLN A N 1
ATOM 808 C CA . GLN A 1 101 ? -5.801 7.890 -6.068 1.00 59.47 101 GLN A CA 1
ATOM 809 C C . GLN A 1 101 ? -5.823 7.451 -4.602 1.00 59.47 101 GLN A C 1
ATOM 811 O O . GLN A 1 101 ? -6.778 7.756 -3.899 1.00 59.47 101 GLN A O 1
ATOM 816 N N . ALA A 1 102 ? -4.750 6.817 -4.131 1.00 58.00 102 ALA A N 1
ATOM 817 C CA . ALA A 1 102 ? -4.625 6.300 -2.776 1.00 58.00 102 ALA A CA 1
ATOM 818 C C . ALA A 1 102 ? -4.693 7.417 -1.721 1.00 58.00 102 ALA A C 1
ATOM 820 O O . ALA A 1 102 ? -5.405 7.277 -0.725 1.00 58.00 102 ALA A O 1
ATOM 821 N N . ALA A 1 103 ? -4.032 8.553 -1.973 1.00 57.81 103 ALA A N 1
ATOM 822 C CA . ALA A 1 103 ? -4.126 9.736 -1.115 1.00 57.81 103 ALA A CA 1
ATOM 823 C C . ALA A 1 103 ? -5.548 10.334 -1.076 1.00 57.81 103 ALA A C 1
ATOM 825 O O . ALA A 1 103 ? -5.984 10.826 -0.040 1.00 57.81 103 ALA A O 1
ATOM 826 N N . ALA A 1 104 ? -6.297 10.270 -2.182 1.00 55.84 104 ALA A N 1
ATOM 827 C CA . ALA A 1 104 ? -7.675 10.763 -2.243 1.00 55.84 104 ALA A CA 1
ATOM 828 C C . ALA A 1 104 ? -8.682 9.788 -1.601 1.00 55.84 104 ALA A C 1
ATOM 830 O O . ALA A 1 104 ? -9.623 10.208 -0.931 1.00 55.84 104 ALA A O 1
ATOM 831 N N . HIS A 1 105 ? -8.482 8.481 -1.771 1.00 55.62 105 HIS A N 1
ATOM 832 C CA . HIS A 1 105 ? -9.386 7.445 -1.277 1.00 55.62 105 HIS A CA 1
ATOM 833 C C . HIS A 1 105 ? -9.304 7.228 0.228 1.00 55.62 105 HIS A C 1
ATOM 835 O O . HIS A 1 105 ? -10.336 7.070 0.873 1.00 55.62 105 HIS A O 1
ATOM 841 N N . ALA A 1 106 ? -8.098 7.267 0.806 1.00 54.78 106 ALA A N 1
ATOM 842 C CA . ALA A 1 106 ? -7.925 7.096 2.245 1.00 54.78 106 ALA A CA 1
ATOM 843 C C . ALA A 1 106 ? -8.609 8.204 3.067 1.00 54.78 106 ALA A C 1
ATOM 845 O O . ALA A 1 106 ? -8.716 8.075 4.282 1.00 54.78 106 ALA A O 1
ATOM 846 N N . LEU A 1 107 ? -9.046 9.295 2.428 1.00 59.19 107 LEU A N 1
ATOM 847 C CA . LEU A 1 107 ? -9.548 10.487 3.102 1.00 59.19 107 LEU A CA 1
ATOM 848 C C . LEU A 1 107 ? -10.925 10.968 2.622 1.00 59.19 107 LEU A C 1
ATOM 850 O O . LEU A 1 107 ? -11.574 11.686 3.377 1.00 59.19 107 LEU A O 1
ATOM 854 N N . GLY A 1 108 ? -11.419 10.563 1.446 1.00 60.72 108 GLY A N 1
ATOM 855 C CA . GLY A 1 108 ? -12.774 10.897 0.976 1.00 60.72 108 GLY A CA 1
ATOM 856 C C . GLY A 1 108 ? -13.161 12.373 1.194 1.00 60.72 108 GLY A C 1
ATOM 857 O O . GLY A 1 108 ? -12.368 13.278 0.934 1.00 60.72 108 GLY A O 1
ATOM 858 N N . ASP A 1 109 ? -14.363 12.608 1.733 1.00 53.81 109 ASP A N 1
ATOM 859 C CA . ASP A 1 109 ? -14.907 13.937 2.072 1.00 53.81 109 ASP A CA 1
ATOM 860 C C . ASP A 1 109 ? -14.322 14.563 3.360 1.00 53.81 109 ASP A C 1
ATOM 862 O O . ASP A 1 109 ? -14.690 15.682 3.723 1.00 53.81 109 ASP A O 1
ATOM 866 N N . LEU A 1 110 ? -13.414 13.887 4.084 1.00 55.53 110 LEU A N 1
ATOM 867 C CA . LEU A 1 110 ? -12.843 14.402 5.347 1.00 55.53 110 LEU A CA 1
ATOM 868 C C . LEU A 1 110 ? -11.939 15.624 5.142 1.00 55.53 110 LEU A C 1
ATOM 870 O O . LEU A 1 110 ? -11.499 16.245 6.110 1.00 55.53 110 LEU A O 1
ATOM 874 N N . LEU A 1 111 ? -11.661 15.987 3.891 1.00 54.03 111 LEU A N 1
ATOM 875 C CA . LEU A 1 111 ? -10.721 17.038 3.537 1.00 54.03 111 LEU A CA 1
ATOM 876 C C . LEU A 1 111 ? -11.398 18.363 3.227 1.00 54.03 111 LEU A C 1
ATOM 878 O O . LEU A 1 111 ? -11.293 18.925 2.139 1.00 54.03 111 LEU A O 1
ATOM 882 N N . VAL A 1 112 ? -11.996 18.920 4.274 1.00 51.75 112 VAL A N 1
ATOM 883 C CA . VAL A 1 112 ? -12.238 20.357 4.389 1.00 51.75 112 VAL A CA 1
ATOM 884 C C . VAL A 1 112 ? -11.077 20.946 5.204 1.00 51.75 112 VAL A C 1
ATOM 886 O O . VAL A 1 112 ? -10.975 20.675 6.395 1.00 51.75 112 VAL A O 1
ATOM 889 N N . GLY A 1 113 ? -10.184 21.741 4.591 1.00 56.53 113 GLY A N 1
ATOM 890 C CA . GLY A 1 113 ? -9.287 22.624 5.370 1.00 56.53 113 GLY A CA 1
ATOM 891 C C . GLY A 1 113 ? -7.770 22.595 5.124 1.00 56.53 113 GLY A C 1
ATOM 892 O O . GLY A 1 113 ? -7.028 22.996 6.013 1.00 56.53 113 GLY A O 1
ATOM 893 N N . GLY A 1 114 ? -7.271 22.181 3.953 1.00 64.31 114 GLY A N 1
ATOM 894 C CA . GLY A 1 114 ? -5.878 22.487 3.562 1.00 64.31 114 GLY A CA 1
ATOM 895 C C . GLY A 1 114 ? -4.775 21.679 4.263 1.00 64.31 114 GLY A C 1
ATOM 896 O O . GLY A 1 114 ? -3.620 22.086 4.252 1.00 64.31 114 GLY A O 1
ATOM 897 N N . ILE A 1 115 ? -5.103 20.525 4.848 1.00 70.31 115 ILE A N 1
ATOM 898 C CA . ILE A 1 115 ? -4.121 19.621 5.478 1.00 70.31 115 ILE A CA 1
ATOM 899 C C . ILE A 1 115 ? -3.474 18.623 4.501 1.00 70.31 115 ILE A C 1
ATOM 901 O O . ILE A 1 115 ? -2.697 17.777 4.932 1.00 70.31 115 ILE A O 1
ATOM 905 N N . TRP A 1 116 ? -3.772 18.726 3.201 1.00 70.25 116 TRP A N 1
ATOM 906 C CA . TRP A 1 116 ? -3.274 17.828 2.151 1.00 70.25 116 TRP A CA 1
ATOM 907 C C . TRP A 1 116 ? -1.751 17.668 2.169 1.00 70.25 116 TRP A C 1
ATOM 909 O O . TRP A 1 116 ? -1.261 16.550 2.059 1.00 70.25 116 TRP A O 1
ATOM 919 N N . ASP A 1 117 ? -1.015 18.756 2.405 1.00 75.38 117 ASP A N 1
ATOM 920 C CA . ASP A 1 117 ? 0.455 18.753 2.425 1.00 75.38 117 ASP A CA 1
ATOM 921 C C . ASP A 1 117 ? 1.058 17.965 3.601 1.00 75.38 117 ASP A C 1
ATOM 923 O O . ASP A 1 117 ? 2.258 17.698 3.616 1.00 75.38 117 ASP A O 1
ATOM 927 N N . ARG A 1 118 ? 0.248 17.618 4.610 1.00 78.50 118 ARG A N 1
ATOM 928 C CA . ARG A 1 118 ? 0.676 16.849 5.792 1.00 78.50 118 ARG A CA 1
ATOM 929 C C . ARG A 1 118 ? 0.284 15.379 5.724 1.00 78.50 118 ARG A C 1
ATOM 931 O O . ARG A 1 118 ? 0.663 14.612 6.604 1.00 78.50 118 ARG A O 1
ATOM 938 N N . LEU A 1 119 ? -0.528 14.999 4.743 1.00 81.06 119 LEU A N 1
ATOM 939 C CA . LEU A 1 119 ? -1.000 13.630 4.609 1.00 81.06 119 LEU A CA 1
ATOM 940 C C . LEU A 1 119 ? 0.015 12.810 3.820 1.00 81.06 119 LEU A C 1
ATOM 942 O O . LEU A 1 119 ? 0.691 13.339 2.934 1.00 81.06 119 LEU A O 1
ATOM 946 N N . PRO A 1 120 ? 0.143 11.517 4.144 1.00 86.12 120 PRO A N 1
ATOM 947 C CA . PRO A 1 120 ? 1.086 10.663 3.463 1.00 86.12 120 PRO A CA 1
ATOM 948 C C . PRO A 1 120 ? 0.603 10.424 2.034 1.00 86.12 120 PRO A C 1
ATOM 950 O O . PRO A 1 120 ? -0.596 10.413 1.746 1.00 86.12 120 PRO A O 1
ATOM 953 N N . ASN A 1 121 ? 1.558 10.189 1.145 1.00 84.31 121 ASN A N 1
ATOM 954 C CA . ASN A 1 121 ? 1.300 9.873 -0.249 1.00 84.31 121 ASN A CA 1
ATOM 955 C C . ASN A 1 121 ? 1.797 8.445 -0.525 1.00 84.31 121 ASN A C 1
ATOM 957 O O . ASN A 1 121 ? 2.936 8.288 -0.971 1.00 84.31 121 ASN A O 1
ATOM 961 N N . PRO A 1 122 ? 0.999 7.415 -0.181 1.00 90.50 122 PRO A N 1
ATOM 962 C CA . PRO A 1 122 ? 1.391 6.020 -0.361 1.00 90.50 122 PRO A CA 1
ATOM 963 C C . PRO A 1 122 ? 1.680 5.711 -1.826 1.00 90.50 122 PRO A C 1
ATOM 965 O O . PRO A 1 122 ? 1.032 6.235 -2.730 1.00 90.50 122 PRO A O 1
ATOM 968 N N . ASP A 1 123 ? 2.592 4.775 -2.077 1.00 90.69 123 ASP A N 1
ATOM 969 C CA . ASP A 1 123 ? 2.918 4.345 -3.436 1.00 90.69 123 ASP A CA 1
ATOM 970 C C . ASP A 1 123 ? 1.724 3.678 -4.134 1.00 90.69 123 ASP A C 1
ATOM 972 O O . ASP A 1 123 ? 1.594 3.757 -5.363 1.00 90.69 123 ASP A O 1
ATOM 976 N N . GLY A 1 124 ? 0.839 3.050 -3.362 1.00 91.00 124 GLY A N 1
ATOM 977 C CA . GLY A 1 124 ? -0.444 2.543 -3.830 1.00 91.00 124 GLY A CA 1
ATOM 978 C C . GLY A 1 124 ? -1.369 2.151 -2.685 1.00 91.00 124 GLY A C 1
ATOM 979 O O . GLY A 1 124 ? -0.973 2.109 -1.523 1.00 91.00 124 GLY A O 1
ATOM 980 N N . ALA A 1 125 ? -2.607 1.830 -3.034 1.00 92.25 125 ALA A N 1
ATOM 981 C CA . ALA A 1 125 ? -3.582 1.247 -2.124 1.00 92.25 125 ALA A CA 1
ATOM 982 C C . ALA A 1 125 ? -4.376 0.166 -2.851 1.00 92.25 125 ALA A C 1
ATOM 984 O O . ALA A 1 125 ? -4.478 0.173 -4.083 1.00 92.25 125 ALA A O 1
ATOM 985 N N . GLY A 1 126 ? -4.940 -0.768 -2.101 1.00 9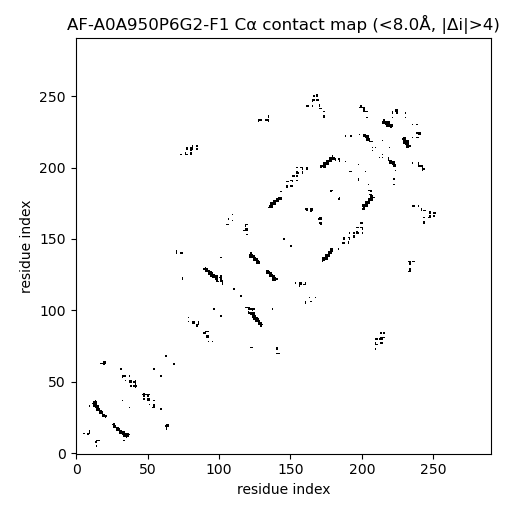3.12 126 GLY A N 1
ATOM 986 C CA . GLY A 1 126 ? -5.838 -1.749 -2.685 1.00 93.12 126 GLY A CA 1
ATOM 987 C C . GLY A 1 126 ? -6.546 -2.610 -1.665 1.00 93.12 126 GLY A C 1
ATOM 988 O O . GLY A 1 126 ? -6.253 -2.555 -0.471 1.00 93.12 126 GLY A O 1
ATOM 989 N N . THR A 1 127 ? -7.455 -3.429 -2.178 1.00 95.19 127 THR A N 1
ATOM 990 C CA . THR A 1 127 ? -8.237 -4.383 -1.393 1.00 95.19 127 THR A CA 1
ATOM 991 C C . THR A 1 127 ? -8.023 -5.776 -1.954 1.00 95.19 127 THR A C 1
ATOM 993 O O . THR A 1 127 ? -8.336 -6.047 -3.117 1.00 95.19 127 THR A O 1
ATOM 996 N N . TRP A 1 128 ? -7.476 -6.657 -1.120 1.00 97.69 128 TRP A N 1
ATOM 997 C CA . TRP A 1 128 ? -7.371 -8.085 -1.401 1.00 97.69 128 TRP A CA 1
ATOM 998 C C . TRP A 1 128 ? -8.539 -8.810 -0.742 1.00 97.69 128 TRP A C 1
ATOM 1000 O O . TRP A 1 128 ? -8.780 -8.619 0.448 1.00 97.69 128 TRP A O 1
ATOM 1010 N N . ALA A 1 129 ? -9.246 -9.643 -1.500 1.00 97.56 129 ALA A N 1
ATOM 1011 C CA . ALA A 1 129 ? -10.334 -10.467 -0.995 1.00 97.56 129 ALA A CA 1
ATOM 1012 C C . ALA A 1 129 ? -10.044 -11.949 -1.222 1.00 97.56 129 ALA A C 1
ATOM 1014 O O . ALA A 1 129 ? -9.556 -12.344 -2.277 1.00 97.56 129 ALA A O 1
ATOM 1015 N N . GLU A 1 130 ? -10.359 -12.776 -0.233 1.00 95.94 130 GLU A N 1
ATOM 1016 C CA . GLU A 1 130 ? -10.139 -14.220 -0.272 1.00 95.94 130 GLU A CA 1
ATOM 1017 C C . GLU A 1 130 ? -11.066 -14.904 0.737 1.00 95.94 130 GLU A C 1
ATOM 1019 O O . GLU A 1 130 ? -11.200 -14.445 1.871 1.00 95.94 130 GLU A O 1
ATOM 1024 N N . ASP A 1 131 ? -11.725 -15.991 0.328 1.00 93.50 131 ASP A N 1
ATOM 1025 C CA . ASP A 1 131 ? -12.603 -16.801 1.187 1.00 93.50 131 ASP A CA 1
ATOM 1026 C C . ASP A 1 131 ? -13.651 -15.987 1.969 1.00 93.50 131 ASP A C 1
ATOM 1028 O O . ASP A 1 131 ? -13.901 -16.211 3.153 1.00 93.50 131 ASP A O 1
ATOM 1032 N N . GLY A 1 132 ? -14.252 -14.989 1.312 1.00 93.62 132 GLY A N 1
ATOM 1033 C CA . GLY A 1 132 ? -15.266 -14.114 1.914 1.00 93.62 132 GLY A CA 1
ATOM 1034 C C . GLY A 1 132 ? -14.722 -13.091 2.918 1.00 93.62 132 GLY A C 1
ATOM 1035 O O . GLY A 1 132 ? -15.505 -12.335 3.488 1.00 93.62 132 GLY A O 1
ATOM 1036 N N . ARG A 1 133 ? -13.402 -13.040 3.120 1.00 95.81 133 ARG A N 1
ATOM 1037 C CA . ARG A 1 133 ? -12.705 -11.994 3.874 1.00 95.81 133 ARG A CA 1
ATOM 1038 C C . ARG A 1 133 ? -12.129 -10.962 2.913 1.00 95.81 133 ARG A C 1
ATOM 1040 O O . ARG A 1 133 ? -11.889 -11.257 1.742 1.00 95.81 133 ARG A O 1
ATOM 1047 N N . GLU A 1 134 ? -11.867 -9.770 3.424 1.00 95.81 134 GLU A N 1
ATOM 1048 C CA . GLU A 1 134 ? -11.165 -8.721 2.694 1.00 95.81 134 GLU A CA 1
ATOM 1049 C C . GLU A 1 134 ? -10.216 -7.958 3.612 1.00 95.81 134 GLU A C 1
ATOM 1051 O O . GLU A 1 134 ? -10.449 -7.870 4.816 1.00 95.81 134 GLU A O 1
ATOM 1056 N N . VAL A 1 135 ? -9.146 -7.427 3.026 1.00 95.50 135 VAL A N 1
ATOM 1057 C CA . VAL A 1 135 ? -8.192 -6.536 3.683 1.00 95.50 135 VAL A CA 1
ATOM 1058 C C . VAL A 1 135 ? -7.861 -5.388 2.736 1.00 95.50 135 VAL A C 1
ATOM 1060 O O . VAL A 1 135 ? -7.364 -5.599 1.625 1.00 95.50 135 VAL A O 1
ATOM 1063 N N . SER A 1 136 ? -8.142 -4.165 3.177 1.00 94.31 136 SER A N 1
ATOM 1064 C CA . SER A 1 136 ? -7.720 -2.942 2.492 1.00 94.31 136 SER A CA 1
ATOM 1065 C C . SER A 1 136 ? -6.398 -2.471 3.074 1.00 94.31 136 SER A C 1
ATOM 1067 O O . SER A 1 136 ? -6.258 -2.415 4.291 1.00 94.31 136 SER A O 1
ATOM 1069 N N . PHE A 1 137 ? -5.431 -2.126 2.229 1.00 95.19 137 PHE A N 1
ATOM 1070 C CA . PHE A 1 137 ? -4.070 -1.792 2.643 1.00 95.19 137 PHE A CA 1
ATOM 1071 C C . PHE A 1 137 ? -3.515 -0.572 1.900 1.00 95.19 137 PHE A C 1
ATOM 1073 O O . PHE A 1 137 ? -3.935 -0.251 0.786 1.00 95.19 137 PHE A O 1
ATOM 1080 N N . LEU A 1 138 ? -2.523 0.072 2.514 1.00 95.06 138 LEU A N 1
ATOM 1081 C CA . LEU A 1 138 ? -1.650 1.071 1.892 1.00 95.06 138 LEU A CA 1
ATOM 1082 C C . LEU A 1 138 ? -0.281 0.438 1.635 1.00 95.06 138 LEU A C 1
ATOM 1084 O O . LEU A 1 138 ? 0.166 -0.403 2.413 1.00 95.06 138 LEU A O 1
ATOM 1088 N N . LEU A 1 139 ? 0.389 0.829 0.555 1.00 95.88 139 LEU A N 1
ATOM 1089 C CA . LEU A 1 139 ? 1.667 0.265 0.128 1.00 95.88 139 LEU A CA 1
ATOM 1090 C C . LEU A 1 139 ? 2.743 1.347 0.036 1.00 95.88 139 LEU A C 1
ATOM 1092 O O . LEU A 1 139 ? 2.555 2.357 -0.634 1.00 95.88 139 LEU A O 1
ATOM 1096 N N . GLU A 1 140 ? 3.902 1.060 0.615 1.00 96.06 140 GLU A N 1
ATOM 1097 C CA . GLU A 1 140 ? 5.185 1.723 0.386 1.00 96.06 140 GLU A CA 1
ATOM 1098 C C . GLU A 1 140 ? 6.144 0.696 -0.235 1.00 96.06 140 GLU A C 1
ATOM 1100 O O . GLU A 1 140 ? 6.433 -0.353 0.351 1.00 96.06 140 GLU A O 1
ATOM 1105 N N . TYR A 1 141 ? 6.627 0.969 -1.444 1.00 94.94 141 TYR A N 1
ATOM 1106 C CA . TYR A 1 141 ? 7.512 0.084 -2.194 1.00 94.94 141 TYR A CA 1
ATOM 1107 C C . TYR A 1 141 ? 8.937 0.654 -2.201 1.00 94.94 141 TYR A C 1
ATOM 1109 O O . TYR A 1 141 ? 9.266 1.567 -2.957 1.00 94.94 141 TYR A O 1
ATOM 1117 N N . ASP A 1 142 ? 9.819 0.104 -1.365 1.00 93.88 142 ASP A N 1
ATOM 1118 C CA . ASP A 1 142 ? 11.171 0.623 -1.152 1.00 93.88 142 ASP A CA 1
ATOM 1119 C C . ASP A 1 142 ? 12.203 -0.087 -2.043 1.00 93.88 142 ASP A C 1
ATOM 1121 O O . ASP A 1 142 ? 12.509 -1.275 -1.894 1.00 93.88 142 ASP A O 1
ATOM 1125 N N . LEU A 1 143 ? 12.814 0.689 -2.943 1.00 89.25 143 LEU A N 1
ATOM 1126 C CA . LEU A 1 143 ? 13.963 0.260 -3.750 1.00 89.25 143 LEU A CA 1
ATOM 1127 C C . LEU A 1 143 ? 15.314 0.434 -3.034 1.00 89.25 143 LEU A C 1
ATOM 1129 O O . LEU A 1 143 ? 16.364 0.241 -3.644 1.00 89.25 143 LEU A O 1
ATOM 1133 N N . GLY A 1 144 ? 15.320 0.837 -1.763 1.00 88.81 144 GLY A N 1
ATOM 1134 C CA . GLY A 1 144 ? 16.539 1.097 -1.001 1.00 88.81 144 GLY A CA 1
ATOM 1135 C C . GLY A 1 144 ? 17.235 2.422 -1.318 1.00 88.81 144 GLY A C 1
ATOM 1136 O O . GLY A 1 144 ? 18.341 2.644 -0.832 1.00 88.81 144 GLY A O 1
ATOM 1137 N N . THR A 1 145 ? 16.615 3.299 -2.112 1.00 87.62 145 THR A N 1
ATOM 1138 C CA . THR A 1 145 ? 17.185 4.599 -2.508 1.00 87.62 145 THR A CA 1
ATOM 1139 C C . THR A 1 145 ? 17.012 5.682 -1.445 1.00 87.62 145 THR A C 1
ATOM 1141 O O . THR A 1 145 ? 17.778 6.638 -1.414 1.00 87.62 145 THR A O 1
ATOM 1144 N N . GLU A 1 146 ? 16.007 5.548 -0.579 1.00 90.88 146 GLU A N 1
ATOM 1145 C CA . GLU A 1 146 ? 15.727 6.482 0.512 1.00 90.88 146 GLU A CA 1
ATOM 1146 C C . GLU A 1 146 ? 16.578 6.155 1.754 1.00 90.88 146 GLU A C 1
ATOM 1148 O O . GLU A 1 146 ? 16.864 4.991 2.058 1.00 90.88 146 GLU A O 1
ATOM 1153 N N . HIS A 1 147 ? 16.996 7.165 2.516 1.00 95.50 147 HIS A N 1
ATOM 1154 C CA . HIS A 1 147 ? 17.664 6.927 3.796 1.00 95.50 147 HIS A CA 1
ATOM 1155 C C . HIS A 1 147 ? 16.651 6.481 4.858 1.00 95.50 147 HIS A C 1
ATOM 1157 O O . HIS A 1 147 ? 15.556 7.023 4.945 1.00 95.50 147 HIS A O 1
ATOM 1163 N N . LEU A 1 148 ? 17.031 5.523 5.710 1.00 96.19 148 LEU A N 1
ATOM 1164 C CA . LEU A 1 148 ? 16.128 4.937 6.714 1.00 96.19 148 LEU A CA 1
ATOM 1165 C C . LEU A 1 148 ? 15.452 5.959 7.649 1.00 96.19 148 LEU A C 1
ATOM 1167 O O . LEU A 1 148 ? 14.277 5.760 7.939 1.00 96.19 148 LEU A O 1
ATOM 1171 N N . PRO A 1 149 ? 16.113 7.050 8.095 1.00 95.50 149 PRO A N 1
ATOM 1172 C CA . PRO A 1 149 ? 15.435 8.080 8.879 1.00 95.50 149 PRO A CA 1
ATOM 1173 C C . PRO A 1 149 ? 14.324 8.799 8.110 1.00 95.50 149 PRO A C 1
ATOM 1175 O O . PRO A 1 149 ? 13.317 9.145 8.707 1.00 95.50 149 PRO A O 1
ATOM 1178 N N . VAL A 1 150 ? 14.481 8.992 6.796 1.00 94.81 150 VAL A N 1
ATOM 1179 C CA . VAL A 1 150 ? 13.454 9.619 5.947 1.00 94.81 150 VAL A CA 1
ATOM 1180 C C . VAL A 1 150 ? 12.274 8.666 5.767 1.00 94.81 150 VAL A C 1
ATOM 1182 O O . VAL A 1 150 ? 11.132 9.071 5.949 1.00 94.81 150 VAL A O 1
ATOM 1185 N N . LEU A 1 151 ? 12.552 7.381 5.524 1.00 95.06 151 LEU A N 1
ATOM 1186 C CA . LEU A 1 151 ? 11.520 6.343 5.469 1.00 95.06 151 LEU A CA 1
ATOM 1187 C C . LEU A 1 151 ? 10.719 6.287 6.774 1.00 95.06 151 LEU A C 1
ATOM 1189 O O . LEU A 1 151 ? 9.495 6.226 6.748 1.00 95.06 151 LEU A O 1
ATOM 1193 N N . ALA A 1 152 ? 11.409 6.308 7.915 1.00 96.19 152 ALA A N 1
ATOM 1194 C CA . ALA A 1 152 ? 10.771 6.260 9.223 1.00 96.19 152 ALA A CA 1
ATOM 1195 C C . ALA A 1 152 ? 9.999 7.550 9.541 1.00 96.19 152 ALA A C 1
ATOM 1197 O O . ALA A 1 152 ? 8.943 7.477 10.163 1.00 96.19 152 ALA A O 1
ATOM 1198 N N . ALA A 1 153 ? 10.486 8.707 9.077 1.00 94.50 153 ALA A N 1
ATOM 1199 C CA . ALA A 1 153 ? 9.814 9.988 9.259 1.00 94.50 153 ALA A CA 1
ATOM 1200 C C . ALA A 1 153 ? 8.416 10.006 8.631 1.00 94.50 153 ALA A C 1
ATOM 1202 O O . ALA A 1 153 ? 7.533 10.582 9.241 1.00 94.50 153 ALA A O 1
ATOM 1203 N N . LYS A 1 154 ? 8.179 9.291 7.517 1.00 92.62 154 LYS A N 1
ATOM 1204 C CA . LYS A 1 154 ? 6.849 9.170 6.880 1.00 92.62 154 LYS A CA 1
ATOM 1205 C C . LYS A 1 154 ? 5.736 8.708 7.830 1.00 92.62 154 LYS A C 1
ATOM 1207 O O . LYS A 1 154 ? 4.557 8.897 7.529 1.00 92.62 154 LYS A O 1
ATOM 1212 N N . LEU A 1 155 ? 6.084 8.041 8.937 1.00 95.44 155 LEU A N 1
ATOM 1213 C CA . LEU A 1 155 ? 5.102 7.586 9.919 1.00 95.44 155 LEU A CA 1
ATOM 1214 C C . LEU A 1 155 ? 4.341 8.739 10.584 1.00 95.44 155 LEU A C 1
ATOM 1216 O O . LEU A 1 155 ? 3.229 8.495 11.044 1.00 95.44 155 LEU A O 1
ATOM 1220 N N . ASP A 1 156 ? 4.868 9.965 10.563 1.00 93.56 156 ASP A N 1
ATOM 1221 C CA . ASP A 1 156 ? 4.170 11.153 11.061 1.00 93.56 156 ASP A CA 1
ATOM 1222 C C . ASP A 1 156 ? 2.838 11.392 10.321 1.00 93.56 156 ASP A C 1
ATOM 1224 O O . ASP A 1 156 ? 1.770 11.496 10.932 1.00 93.56 156 ASP A O 1
ATOM 1228 N N . GLY A 1 157 ? 2.873 11.376 8.988 1.00 91.62 157 GLY A N 1
ATOM 1229 C CA . GLY A 1 157 ? 1.716 11.534 8.122 1.00 91.62 157 GLY A CA 1
ATOM 1230 C C . GLY A 1 157 ? 0.764 10.353 8.255 1.00 91.62 157 GLY A C 1
ATOM 1231 O O . GLY A 1 157 ? -0.448 10.540 8.352 1.00 91.62 157 GLY A O 1
ATOM 1232 N N . TYR A 1 158 ? 1.284 9.125 8.321 1.00 93.62 158 TYR A N 1
ATOM 1233 C CA . TYR A 1 158 ? 0.439 7.941 8.509 1.00 93.62 158 TYR A CA 1
ATOM 1234 C C . TYR A 1 158 ? -0.247 7.904 9.878 1.00 93.62 158 TYR A C 1
ATOM 1236 O O . TYR A 1 158 ? -1.406 7.493 9.958 1.00 93.62 158 TYR A O 1
ATOM 1244 N N . ALA A 1 159 ? 0.409 8.368 10.942 1.00 94.31 159 ALA A N 1
ATOM 1245 C CA . ALA A 1 159 ? -0.212 8.506 12.255 1.00 94.31 159 ALA A CA 1
ATOM 1246 C C . ALA A 1 159 ? -1.308 9.581 12.247 1.00 94.31 159 ALA A C 1
ATOM 1248 O O . ALA A 1 159 ? -2.398 9.349 12.779 1.00 94.31 159 ALA A O 1
ATOM 1249 N N . LEU A 1 160 ? -1.068 10.717 11.579 1.00 91.88 160 LEU A N 1
ATOM 1250 C CA . LEU A 1 160 ? -2.086 11.746 11.365 1.00 91.88 160 LEU A CA 1
ATOM 1251 C C . LEU A 1 160 ? -3.292 11.181 10.600 1.00 91.88 160 LEU A C 1
ATOM 1253 O O . LEU A 1 160 ? -4.422 11.315 11.069 1.00 91.88 160 LEU A O 1
ATOM 1257 N N . LEU A 1 161 ? -3.066 10.488 9.481 1.00 89.56 161 LEU A N 1
ATOM 1258 C CA . LEU A 1 161 ? -4.121 9.825 8.710 1.00 89.56 161 LEU A CA 1
ATOM 1259 C C . LEU A 1 161 ? -4.924 8.851 9.583 1.00 89.56 161 LEU A C 1
ATOM 1261 O O . LEU A 1 161 ? -6.154 8.903 9.597 1.00 89.56 161 LEU A O 1
ATOM 1265 N N . ALA A 1 162 ? -4.241 7.998 10.351 1.00 91.94 162 ALA A N 1
ATOM 1266 C CA . ALA A 1 162 ? -4.890 7.044 11.243 1.00 91.94 162 ALA A CA 1
ATOM 1267 C C . ALA A 1 162 ? -5.758 7.739 12.305 1.00 91.94 162 ALA A C 1
ATOM 1269 O O . ALA A 1 162 ? -6.873 7.284 12.566 1.00 91.94 162 ALA A O 1
ATOM 1270 N N . SER A 1 163 ? -5.298 8.862 12.869 1.00 91.75 163 SER A N 1
ATOM 1271 C CA . SER A 1 163 ? -6.092 9.644 13.824 1.00 91.75 163 SER A CA 1
ATOM 1272 C C . SER A 1 163 ? -7.346 10.260 13.193 1.00 91.75 163 SER A C 1
ATOM 1274 O O . SER A 1 163 ? -8.421 10.197 13.789 1.00 91.75 163 SER A O 1
ATOM 1276 N N . LEU A 1 164 ? -7.244 10.781 11.964 1.00 88.81 164 LEU A N 1
ATOM 1277 C CA . LEU A 1 164 ? -8.365 11.398 11.250 1.00 88.81 164 LEU A CA 1
ATOM 1278 C C . LEU A 1 164 ? -9.428 10.356 10.894 1.00 88.81 164 LEU A C 1
ATOM 1280 O O . LEU A 1 164 ? -10.621 10.571 11.118 1.00 88.81 164 LEU A O 1
ATOM 1284 N N . LEU A 1 165 ? -8.994 9.190 10.412 1.00 88.69 165 LEU A N 1
ATOM 1285 C CA . LEU A 1 165 ? -9.873 8.046 10.182 1.00 88.69 165 LEU A CA 1
ATOM 1286 C C . LEU A 1 165 ? -10.540 7.593 11.479 1.00 88.69 165 LEU A C 1
ATOM 1288 O O . LEU A 1 165 ? -11.748 7.349 11.509 1.00 88.69 165 LEU A O 1
ATOM 1292 N N . ALA A 1 166 ? -9.786 7.543 12.577 1.00 91.81 166 ALA A N 1
ATOM 1293 C CA . ALA A 1 166 ? -10.338 7.182 13.868 1.00 91.81 166 ALA A CA 1
ATOM 1294 C C . ALA A 1 166 ? -11.401 8.179 14.348 1.00 91.81 166 ALA A C 1
ATOM 1296 O O . ALA A 1 166 ? -12.456 7.765 14.836 1.00 91.81 166 ALA A O 1
ATOM 1297 N N . ASP A 1 167 ? -11.186 9.476 14.146 1.00 89.19 167 ASP A N 1
ATOM 1298 C CA . ASP A 1 167 ? -12.199 10.498 14.395 1.00 89.19 167 ASP A CA 1
ATOM 1299 C C . ASP A 1 167 ? -13.432 10.336 13.509 1.00 89.19 167 ASP A C 1
ATOM 1301 O O . ASP A 1 167 ? -14.557 10.521 13.979 1.00 89.19 167 ASP A O 1
ATOM 1305 N N . ALA A 1 168 ? -13.267 9.904 12.263 1.00 86.31 168 ALA A N 1
ATOM 1306 C CA . ALA A 1 168 ? -14.377 9.547 11.385 1.00 86.31 168 ALA A CA 1
ATOM 1307 C C . ALA A 1 168 ? -15.097 8.248 11.807 1.00 86.31 168 ALA A C 1
ATOM 1309 O O . ALA A 1 168 ? -16.176 7.947 11.302 1.00 86.31 168 ALA A O 1
ATOM 1310 N N . GLY A 1 169 ? -14.551 7.496 12.768 1.00 88.69 169 GLY A N 1
ATOM 1311 C CA . GLY A 1 169 ? -15.075 6.199 13.200 1.00 88.69 169 GLY A CA 1
ATOM 1312 C C . GLY A 1 169 ? -14.614 5.025 12.331 1.00 88.69 169 GLY A C 1
ATOM 1313 O O . GLY A 1 169 ? -15.141 3.924 12.477 1.00 88.69 169 GLY A O 1
ATOM 1314 N N . GLN A 1 170 ? -13.619 5.236 11.472 1.00 88.62 170 GLN A N 1
ATOM 1315 C CA . GLN A 1 170 ? -13.074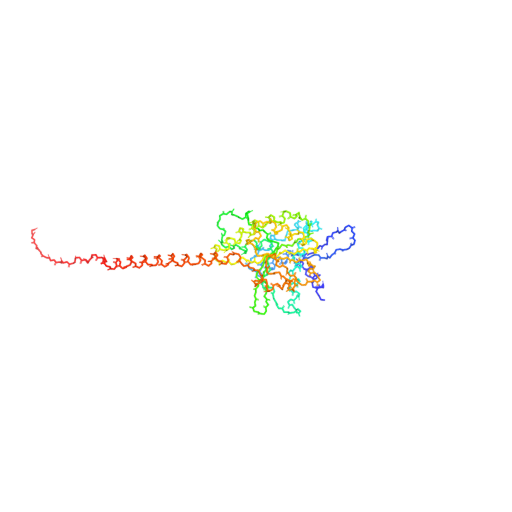 4.248 10.546 1.00 88.62 170 GLN A CA 1
ATOM 1316 C C . GLN A 1 170 ? -11.762 3.652 11.073 1.00 88.62 170 GLN A C 1
ATOM 1318 O O . GLN A 1 170 ? -10.987 4.314 11.765 1.00 88.62 170 GLN A O 1
ATOM 1323 N N . ALA A 1 171 ? -11.518 2.376 10.777 1.00 89.75 171 ALA A N 1
ATOM 1324 C CA . ALA A 1 171 ? -10.241 1.739 11.084 1.00 89.75 171 ALA A CA 1
ATOM 1325 C C . ALA A 1 171 ? -9.205 2.112 10.020 1.00 89.75 171 ALA A C 1
ATOM 1327 O O . ALA A 1 171 ? -9.515 2.127 8.831 1.00 89.75 171 ALA A O 1
ATOM 1328 N N . ALA A 1 172 ? -7.972 2.380 10.448 1.00 90.75 172 ALA A N 1
ATOM 1329 C CA . ALA A 1 172 ? -6.886 2.594 9.507 1.00 9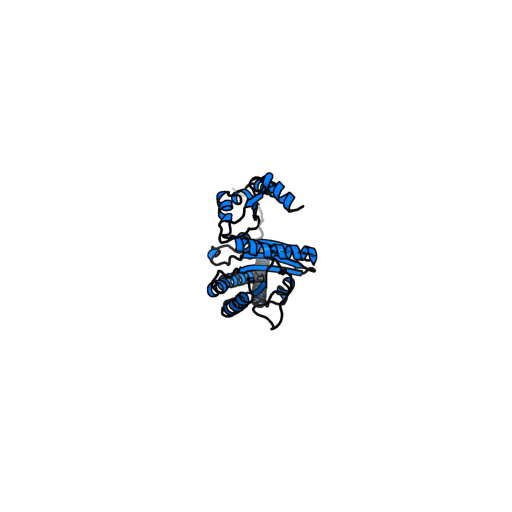0.75 172 ALA A CA 1
ATOM 1330 C C . ALA A 1 172 ? -6.507 1.260 8.826 1.00 90.75 172 ALA A C 1
ATOM 1332 O O . ALA A 1 172 ? -6.357 0.243 9.524 1.00 90.75 172 ALA A O 1
ATOM 1333 N N . PRO A 1 173 ? -6.336 1.244 7.493 1.00 93.00 173 PRO A N 1
ATOM 1334 C CA . PRO A 1 173 ? -5.818 0.079 6.780 1.00 93.00 173 PRO A CA 1
ATOM 1335 C C . PRO A 1 173 ? -4.374 -0.236 7.215 1.00 93.00 173 PRO A C 1
ATOM 1337 O O . PRO A 1 173 ? -3.637 0.685 7.586 1.00 93.00 173 PRO A O 1
ATOM 1340 N N . PRO A 1 174 ? -3.925 -1.505 7.165 1.00 96.00 174 PRO A N 1
ATOM 1341 C CA . PRO A 1 174 ? -2.514 -1.832 7.316 1.00 96.00 174 PRO A CA 1
ATOM 1342 C C . PRO A 1 174 ? -1.620 -1.075 6.323 1.00 96.00 174 PRO A C 1
ATOM 1344 O O . PRO A 1 174 ? -1.918 -1.004 5.130 1.00 96.00 174 PRO A O 1
ATOM 1347 N N . LEU A 1 175 ? -0.501 -0.548 6.820 1.00 96.88 175 LEU A N 1
ATOM 1348 C CA . LEU A 1 175 ? 0.586 0.023 6.031 1.00 96.88 175 LEU A CA 1
ATOM 1349 C C . LEU A 1 175 ? 1.629 -1.059 5.748 1.00 96.88 175 LEU A C 1
ATOM 1351 O O . LEU A 1 175 ? 2.293 -1.566 6.658 1.00 96.88 175 LEU A O 1
ATOM 1355 N N . LEU A 1 176 ? 1.771 -1.405 4.475 1.00 97.94 176 LEU A N 1
ATOM 1356 C CA . LEU A 1 176 ? 2.684 -2.425 3.988 1.00 97.94 176 LEU A CA 1
ATOM 1357 C C . LEU A 1 176 ? 3.963 -1.777 3.474 1.00 97.94 176 LEU A C 1
ATOM 1359 O O . LEU A 1 176 ? 3.915 -0.985 2.538 1.00 97.94 176 LEU A O 1
ATOM 1363 N N . PHE A 1 177 ? 5.111 -2.174 4.016 1.00 97.81 177 PHE A N 1
ATOM 1364 C CA . PHE A 1 177 ? 6.404 -1.869 3.406 1.00 97.81 177 PHE A CA 1
ATOM 1365 C C . PHE A 1 177 ? 6.950 -3.094 2.675 1.00 97.81 177 PHE A C 1
ATOM 1367 O O . PHE A 1 177 ? 7.229 -4.125 3.293 1.00 97.81 177 PHE A O 1
ATOM 1374 N N . CYS A 1 178 ? 7.143 -2.971 1.365 1.00 97.56 178 CYS A N 1
ATOM 1375 C CA . CYS A 1 178 ? 7.761 -4.000 0.535 1.00 97.56 178 CYS A CA 1
ATOM 1376 C C . CYS A 1 178 ? 9.202 -3.599 0.198 1.00 97.56 178 CYS A C 1
ATOM 1378 O O . CYS A 1 178 ? 9.431 -2.555 -0.409 1.00 97.56 178 CYS A O 1
ATOM 1380 N N . PHE A 1 179 ? 10.173 -4.433 0.568 1.00 97.12 179 PHE A N 1
ATOM 1381 C CA . PHE A 1 179 ? 11.602 -4.161 0.414 1.00 97.12 179 PHE A CA 1
ATOM 1382 C C . PHE A 1 179 ? 12.260 -5.099 -0.596 1.00 97.12 179 PHE A C 1
ATOM 1384 O O . PHE A 1 179 ? 11.976 -6.292 -0.633 1.00 97.12 179 PHE A O 1
ATOM 1391 N N . GLY A 1 180 ? 13.248 -4.588 -1.334 1.00 91.94 180 GLY A N 1
ATOM 1392 C CA . GLY A 1 180 ? 14.025 -5.405 -2.275 1.00 91.94 180 GLY A CA 1
ATOM 1393 C C . GLY A 1 180 ? 15.017 -6.393 -1.639 1.00 91.94 180 GLY A C 1
ATOM 1394 O O . GLY A 1 180 ? 15.618 -7.188 -2.355 1.00 91.94 180 GLY A O 1
ATOM 1395 N N . SER A 1 181 ? 15.256 -6.348 -0.318 1.00 94.56 181 SER A N 1
ATOM 1396 C CA . SER A 1 181 ? 16.125 -7.332 0.350 1.00 94.56 181 SER A CA 1
ATOM 1397 C C . SER A 1 181 ? 15.833 -7.504 1.848 1.00 94.56 181 SER A C 1
ATOM 1399 O O . SER A 1 181 ? 15.482 -6.523 2.514 1.00 94.56 181 SER A O 1
ATOM 1401 N N . PRO A 1 182 ? 16.090 -8.698 2.425 1.00 95.94 182 PRO A N 1
ATOM 1402 C CA . PRO A 1 182 ? 15.912 -8.940 3.862 1.00 95.94 182 PRO A CA 1
ATOM 1403 C C . PRO A 1 182 ? 16.784 -8.047 4.751 1.00 95.94 182 PRO A C 1
ATOM 1405 O O . PRO A 1 182 ? 16.370 -7.617 5.825 1.00 95.94 182 PRO A O 1
ATOM 1408 N N . ARG A 1 183 ? 18.004 -7.711 4.302 1.00 96.81 183 ARG A N 1
ATOM 1409 C CA . ARG A 1 183 ? 18.898 -6.804 5.042 1.00 96.81 183 ARG A CA 1
ATOM 1410 C C . ARG A 1 183 ? 18.308 -5.398 5.138 1.00 96.81 183 ARG A C 1
ATOM 1412 O O . ARG A 1 183 ? 18.393 -4.774 6.196 1.00 96.81 183 ARG A O 1
ATOM 1419 N N . ARG A 1 184 ? 17.734 -4.899 4.038 1.00 97.00 184 ARG A N 1
ATOM 1420 C CA . ARG A 1 184 ? 17.066 -3.594 4.003 1.00 97.00 184 ARG A CA 1
ATOM 1421 C C . ARG A 1 184 ? 15.827 -3.601 4.893 1.00 97.00 184 ARG A C 1
ATOM 1423 O O . ARG A 1 184 ? 15.699 -2.694 5.708 1.00 97.00 184 ARG A O 1
ATOM 1430 N N . GLU A 1 185 ? 15.001 -4.642 4.806 1.00 97.44 185 GLU A N 1
ATOM 1431 C CA . GLU A 1 185 ? 13.840 -4.825 5.683 1.00 97.44 185 GLU A CA 1
ATOM 1432 C C . GLU A 1 185 ? 14.243 -4.813 7.161 1.00 97.44 185 GLU A C 1
ATOM 1434 O O . GLU A 1 185 ? 13.688 -4.045 7.940 1.00 97.44 185 GLU A O 1
ATOM 1439 N N . GLN A 1 186 ? 15.246 -5.599 7.565 1.00 96.44 186 GLN A N 1
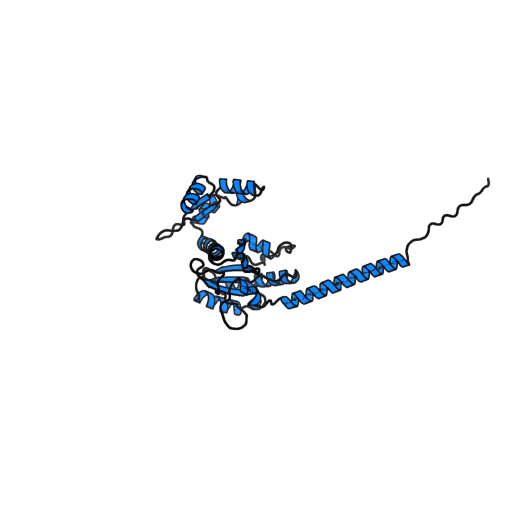ATOM 1440 C CA . GLN A 1 186 ? 15.678 -5.651 8.963 1.00 96.44 186 GLN A CA 1
ATOM 1441 C C . GLN A 1 186 ? 16.124 -4.275 9.479 1.00 96.44 186 GLN A C 1
ATOM 1443 O O . GLN A 1 186 ? 15.787 -3.889 10.600 1.00 96.44 186 GLN A O 1
ATOM 1448 N N . ALA A 1 187 ? 16.891 -3.534 8.677 1.00 97.19 187 ALA A N 1
ATOM 1449 C CA . ALA A 1 187 ? 17.351 -2.201 9.047 1.00 97.19 187 ALA A CA 1
ATOM 1450 C C . ALA A 1 187 ? 16.192 -1.188 9.101 1.00 97.19 187 ALA A C 1
ATOM 1452 O O . ALA A 1 187 ? 16.129 -0.389 10.036 1.00 97.19 187 ALA A O 1
ATOM 1453 N N . ALA A 1 188 ? 15.249 -1.264 8.158 1.00 97.25 188 ALA A N 1
ATOM 1454 C CA . ALA A 1 188 ? 14.042 -0.447 8.157 1.00 97.25 188 ALA A CA 1
ATOM 1455 C C . ALA A 1 188 ? 13.147 -0.741 9.358 1.00 97.25 188 ALA A C 1
ATOM 1457 O O . ALA A 1 188 ? 12.738 0.193 10.033 1.00 97.25 188 ALA A O 1
ATOM 1458 N N . ARG A 1 189 ? 12.930 -2.011 9.711 1.00 96.62 189 ARG A N 1
ATOM 1459 C CA . ARG A 1 189 ? 12.178 -2.391 10.916 1.00 96.62 189 ARG A CA 1
ATOM 1460 C C . ARG A 1 189 ? 12.773 -1.766 12.176 1.00 96.62 189 ARG A C 1
ATOM 1462 O O . ARG A 1 189 ? 12.031 -1.199 12.964 1.00 96.62 189 ARG A O 1
ATOM 1469 N N . ARG A 1 190 ? 14.104 -1.792 12.343 1.00 96.25 190 AR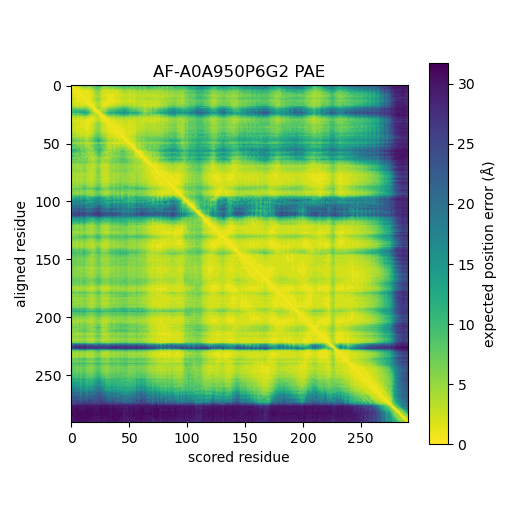G A N 1
ATOM 1470 C CA . ARG A 1 190 ? 14.772 -1.126 13.482 1.00 96.25 190 ARG A CA 1
ATOM 1471 C C . ARG A 1 190 ? 14.520 0.382 13.498 1.00 96.25 190 ARG A C 1
ATOM 1473 O O . ARG A 1 190 ? 14.274 0.933 14.564 1.00 96.25 190 ARG A O 1
ATOM 1480 N N . ALA A 1 191 ? 14.586 1.033 12.337 1.00 97.00 191 ALA A N 1
ATOM 1481 C CA . ALA A 1 191 ? 14.322 2.464 12.223 1.00 97.00 191 ALA A CA 1
ATOM 1482 C C . ALA A 1 191 ? 12.853 2.797 12.535 1.00 97.00 191 ALA A C 1
ATOM 1484 O O . ALA A 1 191 ? 12.597 3.688 13.336 1.00 97.00 191 ALA A O 1
ATOM 1485 N N . LEU A 1 192 ? 11.909 2.034 11.974 1.00 96.69 192 LEU A N 1
ATOM 1486 C CA . LEU A 1 192 ? 10.470 2.176 12.205 1.00 96.69 192 LEU A CA 1
ATOM 1487 C C . LEU A 1 192 ? 10.126 1.998 13.690 1.00 96.69 192 LEU A C 1
ATOM 1489 O O . LEU A 1 192 ? 9.504 2.880 14.270 1.00 96.69 192 LEU A O 1
ATOM 1493 N N . THR A 1 193 ? 10.594 0.924 14.337 1.00 94.31 193 THR A N 1
ATOM 1494 C CA . THR A 1 193 ? 10.378 0.687 15.779 1.00 94.31 193 THR A CA 1
ATOM 1495 C C . THR A 1 193 ? 10.977 1.788 16.662 1.00 94.31 193 THR A C 1
ATOM 1497 O O . THR A 1 193 ? 10.502 2.009 17.770 1.00 94.31 193 THR A O 1
ATOM 1500 N N . GLY A 1 194 ? 12.009 2.494 16.190 1.00 91.75 194 GLY A N 1
ATOM 1501 C CA . GLY A 1 194 ? 12.609 3.620 16.908 1.00 91.75 194 GLY A CA 1
ATOM 1502 C C . GLY A 1 194 ? 11.763 4.899 16.913 1.00 91.75 194 GLY A C 1
ATOM 1503 O O . GLY A 1 194 ? 12.102 5.837 17.632 1.00 91.75 194 GLY A O 1
ATOM 1504 N N . THR A 1 195 ? 10.684 4.960 16.127 1.00 93.38 195 THR A N 1
ATOM 1505 C CA . THR A 1 195 ? 9.789 6.126 16.059 1.00 93.38 195 THR A CA 1
ATOM 1506 C C . THR A 1 195 ? 8.629 6.007 17.042 1.00 93.38 195 THR A C 1
ATOM 1508 O O . THR A 1 195 ? 8.079 4.923 17.247 1.00 93.38 195 THR A O 1
ATOM 1511 N N . GLN A 1 196 ? 8.212 7.138 17.616 1.00 90.44 196 GLN A N 1
ATOM 1512 C CA . GLN A 1 196 ? 7.048 7.192 18.509 1.00 90.44 196 GLN A CA 1
ATOM 1513 C C . GLN A 1 196 ? 5.741 6.868 17.767 1.00 90.44 196 GLN A C 1
ATOM 1515 O O . GLN A 1 196 ? 4.877 6.181 18.311 1.00 90.44 196 GLN A O 1
ATOM 1520 N N . ASP A 1 197 ? 5.638 7.280 16.503 1.00 93.50 197 ASP A N 1
ATOM 1521 C CA . ASP A 1 197 ? 4.438 7.113 15.677 1.00 93.50 197 ASP A CA 1
ATOM 1522 C C . ASP A 1 197 ? 4.178 5.661 15.252 1.00 93.50 197 ASP A C 1
ATOM 1524 O O . ASP A 1 197 ? 3.051 5.305 14.910 1.00 93.50 197 ASP A O 1
ATOM 1528 N N . SER A 1 198 ? 5.180 4.777 15.341 1.00 94.06 198 SER A N 1
ATOM 1529 C CA . SER A 1 198 ? 5.021 3.354 15.008 1.00 94.06 198 SER A CA 1
ATOM 1530 C C . SER A 1 198 ? 3.943 2.641 15.830 1.00 94.06 198 SER A C 1
ATOM 1532 O O . SER A 1 198 ? 3.340 1.686 15.345 1.00 94.06 198 SER A O 1
ATOM 1534 N N . ALA A 1 199 ? 3.657 3.112 17.048 1.00 93.12 199 ALA A N 1
ATOM 1535 C CA . ALA A 1 199 ? 2.593 2.566 17.889 1.00 93.12 199 ALA A CA 1
ATOM 1536 C C . ALA A 1 199 ? 1.182 2.983 17.431 1.00 93.12 199 ALA A C 1
ATOM 1538 O O . ALA A 1 199 ? 0.208 2.322 17.785 1.00 93.12 199 ALA A O 1
ATOM 1539 N N . ALA A 1 200 ? 1.061 4.062 16.651 1.00 95.00 200 ALA A N 1
ATOM 1540 C CA . ALA A 1 200 ? -0.212 4.584 16.155 1.00 95.00 200 ALA A CA 1
ATOM 1541 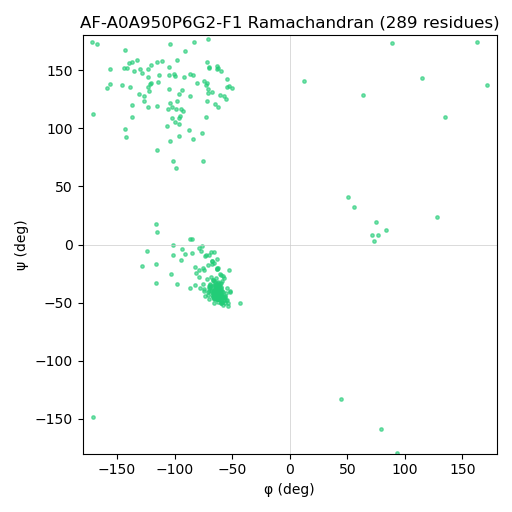C C . ALA A 1 200 ? -0.617 4.007 14.786 1.00 95.00 200 ALA A C 1
ATOM 1543 O O . ALA A 1 200 ? -1.746 4.234 14.341 1.00 95.00 200 ALA A O 1
ATOM 1544 N N . VAL A 1 201 ? 0.275 3.258 14.125 1.00 95.44 201 VAL A N 1
ATOM 1545 C CA . VAL A 1 201 ? 0.103 2.762 12.752 1.00 95.44 201 VAL A CA 1
ATOM 1546 C C . VAL A 1 201 ? 0.181 1.233 12.709 1.00 95.44 201 VAL A C 1
ATOM 1548 O O . VAL A 1 201 ? 1.030 0.604 13.338 1.00 95.44 201 VAL A O 1
ATOM 1551 N N . ARG A 1 202 ? -0.703 0.608 11.925 1.00 95.94 202 ARG A N 1
ATOM 1552 C CA . ARG A 1 202 ? -0.764 -0.850 11.735 1.00 95.94 202 ARG A CA 1
ATOM 1553 C C . ARG A 1 202 ? 0.237 -1.269 10.657 1.00 95.94 202 ARG A C 1
ATOM 1555 O O . ARG A 1 202 ? -0.103 -1.253 9.483 1.00 95.94 202 ARG A O 1
ATOM 1562 N N . ILE A 1 203 ? 1.474 -1.596 11.028 1.00 97.12 203 ILE A N 1
ATOM 1563 C CA . ILE A 1 203 ? 2.571 -1.787 10.058 1.00 97.12 203 ILE A CA 1
ATOM 1564 C C . ILE A 1 203 ? 2.908 -3.267 9.857 1.00 97.12 203 ILE A C 1
ATOM 1566 O O . ILE A 1 203 ? 3.144 -3.986 10.829 1.00 97.12 203 ILE A O 1
ATOM 1570 N N . ALA A 1 204 ? 3.049 -3.697 8.602 1.00 97.88 204 ALA A N 1
ATOM 1571 C CA . ALA A 1 204 ? 3.672 -4.969 8.241 1.00 97.88 204 ALA A CA 1
ATOM 1572 C C . ALA A 1 204 ? 4.762 -4.772 7.180 1.00 97.88 204 ALA A C 1
ATOM 1574 O O . ALA A 1 204 ? 4.676 -3.884 6.334 1.00 97.88 204 ALA A O 1
ATOM 1575 N N . THR A 1 205 ? 5.804 -5.601 7.225 1.00 97.81 205 THR A N 1
ATOM 1576 C CA . THR A 1 205 ? 6.921 -5.538 6.274 1.00 97.81 205 THR A CA 1
ATOM 1577 C C . THR A 1 205 ? 7.111 -6.863 5.556 1.00 97.81 205 THR A C 1
ATOM 1579 O O . THR A 1 205 ? 6.805 -7.911 6.119 1.00 97.81 205 THR A O 1
ATOM 1582 N N . ALA A 1 206 ? 7.622 -6.824 4.332 1.00 97.88 206 ALA A N 1
ATOM 1583 C CA . ALA A 1 206 ? 8.093 -8.015 3.641 1.00 97.88 206 ALA A CA 1
ATOM 1584 C C . ALA A 1 206 ? 9.301 -7.680 2.761 1.00 97.88 206 ALA A C 1
ATOM 1586 O O . ALA A 1 206 ? 9.293 -6.681 2.039 1.00 97.88 206 ALA A O 1
ATOM 1587 N N . ALA A 1 207 ? 10.324 -8.532 2.772 1.00 96.81 207 ALA A N 1
ATOM 1588 C CA . ALA A 1 207 ? 11.365 -8.543 1.752 1.00 96.81 207 ALA A CA 1
ATOM 1589 C C . ALA A 1 207 ? 11.057 -9.599 0.686 1.00 96.81 207 ALA A C 1
ATOM 1591 O O . ALA A 1 207 ? 11.425 -10.766 0.831 1.00 96.81 207 ALA A O 1
ATOM 1592 N N . ILE A 1 208 ? 10.384 -9.187 -0.387 1.00 95.25 208 ILE A N 1
ATOM 1593 C CA . ILE A 1 208 ? 9.995 -10.073 -1.487 1.00 95.25 208 ILE A CA 1
ATOM 1594 C C . ILE A 1 208 ? 10.396 -9.483 -2.833 1.00 95.25 208 ILE A C 1
ATOM 1596 O O . ILE A 1 208 ? 10.426 -8.269 -3.016 1.00 95.25 208 ILE A O 1
ATOM 1600 N N . ASP A 1 209 ? 10.650 -10.372 -3.788 1.00 93.06 209 ASP A N 1
ATOM 1601 C CA . ASP A 1 209 ? 10.615 -10.046 -5.206 1.00 93.06 209 ASP A CA 1
ATOM 1602 C C . ASP A 1 209 ? 9.229 -10.442 -5.748 1.00 93.06 209 ASP A C 1
ATOM 1604 O O . ASP A 1 209 ? 8.962 -11.642 -5.872 1.00 93.06 209 ASP A O 1
ATOM 1608 N N . PRO A 1 210 ? 8.339 -9.488 -6.084 1.00 91.75 210 PRO A N 1
ATOM 1609 C CA . PRO A 1 210 ? 7.001 -9.799 -6.588 1.00 91.75 210 PRO A CA 1
ATOM 1610 C C . PRO A 1 210 ? 6.978 -10.494 -7.961 1.00 91.75 210 PRO A C 1
ATOM 1612 O O . PRO A 1 210 ? 5.914 -10.891 -8.431 1.00 91.75 210 PRO A O 1
ATOM 1615 N N . TYR A 1 211 ? 8.120 -10.651 -8.639 1.00 89.31 211 TYR A N 1
ATOM 1616 C CA . TYR A 1 211 ? 8.217 -11.524 -9.814 1.00 89.31 211 TYR A CA 1
ATOM 1617 C C . TYR A 1 211 ? 8.322 -13.010 -9.447 1.00 89.31 211 TYR A C 1
ATOM 1619 O O . TYR A 1 211 ? 8.029 -13.860 -10.286 1.00 89.31 211 TYR A O 1
ATOM 1627 N N . LEU A 1 212 ? 8.749 -13.322 -8.222 1.00 92.81 212 LEU A N 1
ATOM 1628 C CA . LEU A 1 212 ? 9.033 -14.683 -7.760 1.00 92.81 212 LEU A CA 1
ATOM 1629 C C . LEU A 1 212 ? 8.105 -15.121 -6.625 1.00 92.81 212 LEU A C 1
ATOM 1631 O O . LEU A 1 212 ? 7.750 -16.294 -6.536 1.00 92.81 212 LEU A O 1
ATOM 1635 N N . THR A 1 213 ? 7.701 -14.181 -5.774 1.00 94.56 213 THR A N 1
ATOM 1636 C CA . THR A 1 213 ? 6.946 -14.454 -4.555 1.00 94.56 213 THR A CA 1
ATOM 1637 C C . THR A 1 213 ? 5.675 -13.619 -4.532 1.00 94.56 213 THR A C 1
ATOM 1639 O O . THR A 1 213 ? 5.719 -12.391 -4.600 1.00 94.56 213 THR A O 1
ATOM 1642 N N . SER A 1 214 ? 4.527 -14.285 -4.401 1.00 95.81 214 SER A N 1
ATOM 1643 C CA . SER A 1 214 ? 3.236 -13.605 -4.291 1.00 95.81 214 SER A CA 1
ATOM 1644 C C . SER A 1 214 ? 3.124 -12.825 -2.974 1.00 95.81 214 SER A C 1
ATOM 1646 O O . SER A 1 214 ? 3.317 -13.419 -1.908 1.00 95.81 214 SER A O 1
ATOM 1648 N N . PRO A 1 215 ? 2.706 -11.545 -3.010 1.00 97.38 215 PRO A N 1
ATOM 1649 C CA . PRO A 1 215 ? 2.392 -10.791 -1.803 1.00 97.38 215 PRO A CA 1
ATOM 1650 C C . PRO A 1 215 ? 1.157 -11.302 -1.048 1.00 97.38 215 PRO A C 1
ATOM 1652 O O . PRO A 1 215 ? 0.969 -10.928 0.101 1.00 97.38 215 PRO A O 1
ATOM 1655 N N . ALA A 1 216 ? 0.313 -12.151 -1.646 1.00 97.81 216 ALA A N 1
ATOM 1656 C CA . ALA A 1 216 ? -0.832 -12.747 -0.944 1.00 97.81 216 ALA A CA 1
ATOM 1657 C C . ALA A 1 216 ? -0.407 -13.849 0.048 1.00 97.81 216 ALA A C 1
ATOM 1659 O O . ALA A 1 216 ? -1.140 -14.176 0.984 1.00 97.81 216 ALA A O 1
ATOM 1660 N N . GLY A 1 217 ? 0.777 -14.435 -0.165 1.00 96.38 217 GLY A N 1
ATOM 1661 C CA . GLY A 1 217 ? 1.309 -15.529 0.642 1.00 96.38 217 GLY A CA 1
ATOM 1662 C C . GLY A 1 217 ? 1.736 -15.107 2.053 1.00 96.38 217 GLY A C 1
ATOM 1663 O O . GLY A 1 217 ? 1.677 -13.925 2.399 1.00 96.38 217 GLY A O 1
ATOM 1664 N N . PRO A 1 218 ? 2.185 -16.068 2.881 1.00 96.56 218 PRO A N 1
ATOM 1665 C CA . PRO A 1 218 ? 2.661 -15.814 4.235 1.00 96.56 218 PRO A CA 1
ATOM 1666 C C . PRO A 1 218 ? 4.054 -15.176 4.211 1.00 96.56 218 PRO A C 1
ATOM 1668 O O . PRO A 1 218 ? 5.052 -15.825 4.503 1.00 96.56 218 PRO A O 1
ATOM 1671 N N . VAL A 1 219 ? 4.130 -13.911 3.804 1.00 96.94 219 VAL A N 1
ATOM 1672 C CA . VAL A 1 219 ? 5.392 -13.168 3.635 1.00 96.94 219 VAL A CA 1
ATOM 1673 C C . VAL A 1 219 ? 5.511 -11.985 4.586 1.00 96.94 219 VAL A C 1
ATOM 1675 O O . VAL A 1 219 ? 6.612 -11.477 4.797 1.00 96.94 219 VAL A O 1
ATOM 1678 N N . TRP A 1 220 ? 4.391 -11.561 5.170 1.00 97.75 220 TRP A N 1
ATOM 1679 C CA . TRP A 1 220 ? 4.300 -10.327 5.929 1.00 97.75 220 TRP A CA 1
ATOM 1680 C C . TRP A 1 220 ? 4.692 -10.532 7.378 1.00 97.75 220 TRP A C 1
ATOM 1682 O O . TRP A 1 220 ? 4.143 -11.381 8.069 1.00 97.75 220 TRP A O 1
ATOM 1692 N N . LEU A 1 221 ? 5.607 -9.707 7.859 1.00 96.62 221 LEU A N 1
ATOM 1693 C CA . LEU A 1 221 ? 6.008 -9.634 9.252 1.00 96.62 221 LEU A CA 1
ATOM 1694 C C . LEU A 1 221 ? 5.349 -8.410 9.897 1.00 96.62 221 LEU A C 1
ATOM 1696 O O . LEU A 1 221 ? 5.787 -7.284 9.630 1.00 96.62 221 LEU A O 1
ATOM 1700 N N . PRO A 1 222 ? 4.352 -8.584 10.783 1.00 96.06 222 PRO A N 1
ATOM 1701 C CA . PRO A 1 222 ? 3.860 -7.502 11.631 1.00 96.06 222 PRO A CA 1
ATOM 1702 C C . PRO A 1 222 ? 5.014 -6.788 12.346 1.00 96.06 222 PRO A C 1
ATOM 1704 O O . PRO A 1 222 ? 5.943 -7.435 12.840 1.00 96.06 222 PRO A O 1
ATOM 1707 N N . LEU A 1 223 ? 5.017 -5.454 12.366 1.00 93.94 223 LEU A N 1
ATOM 1708 C CA . LEU A 1 223 ? 6.042 -4.682 13.080 1.00 93.94 223 LEU A CA 1
ATOM 1709 C C . LEU A 1 223 ? 5.863 -4.816 14.599 1.00 93.94 223 LEU A C 1
ATOM 1711 O O . LEU A 1 223 ? 6.842 -5.014 15.316 1.00 93.94 223 LEU A O 1
ATOM 1715 N N . SER A 1 224 ? 4.605 -4.774 15.042 1.00 82.88 224 SER A N 1
ATOM 1716 C CA . SER A 1 224 ? 4.170 -4.887 16.435 1.00 82.88 224 SER A CA 1
ATOM 1717 C C . SER A 1 224 ? 3.122 -6.002 16.543 1.00 82.88 224 SER A C 1
ATOM 1719 O O . SER A 1 224 ? 2.150 -5.998 15.792 1.00 82.88 224 SER A O 1
ATOM 1721 N N . GLY A 1 225 ? 3.312 -6.964 17.451 1.00 68.38 225 GLY A N 1
ATOM 1722 C CA . GLY A 1 225 ? 2.410 -8.109 17.639 1.00 68.38 225 GLY A CA 1
ATOM 1723 C C . GLY A 1 225 ? 3.064 -9.259 18.422 1.00 68.38 225 GLY A C 1
ATOM 1724 O O . GLY A 1 225 ? 4.254 -9.169 18.742 1.00 68.38 225 GLY A O 1
ATOM 1725 N N . PRO A 1 226 ? 2.314 -10.329 18.762 1.00 58.16 226 PRO A N 1
ATOM 1726 C CA . PRO A 1 226 ? 2.870 -11.523 19.397 1.00 58.16 226 PRO A CA 1
ATOM 1727 C C . PRO A 1 226 ? 4.055 -12.059 18.585 1.00 58.16 226 PRO A C 1
ATOM 1729 O O . PRO A 1 226 ? 4.000 -12.108 17.357 1.00 58.16 226 PRO A O 1
ATOM 1732 N N . GLN A 1 227 ? 5.144 -12.435 19.258 1.00 55.88 227 GLN A N 1
ATOM 1733 C CA . GLN A 1 227 ? 6.329 -12.945 18.572 1.00 55.88 227 GLN A CA 1
ATOM 1734 C C . GLN A 1 227 ? 5.997 -14.238 17.814 1.00 55.88 227 GLN A C 1
ATOM 1736 O O . GLN A 1 227 ? 5.677 -15.247 18.437 1.00 55.88 227 GLN A O 1
ATOM 1741 N N . GLY A 1 228 ? 6.150 -14.222 16.487 1.00 62.44 228 GLY A N 1
ATOM 1742 C CA . GLY A 1 228 ? 6.328 -15.438 15.693 1.00 62.44 228 GLY A CA 1
ATOM 1743 C C . GLY A 1 228 ? 5.494 -15.510 14.419 1.00 62.44 228 GLY A C 1
ATOM 1744 O O . GLY A 1 228 ? 4.299 -15.772 14.467 1.00 62.44 228 GLY A O 1
ATOM 1745 N N . GLY A 1 229 ? 6.176 -15.397 13.278 1.00 83.75 229 GLY A N 1
ATOM 1746 C CA . GLY A 1 229 ? 5.687 -15.889 11.990 1.00 83.75 229 GLY A CA 1
ATOM 1747 C C . GLY A 1 229 ? 5.409 -14.808 10.954 1.00 83.75 229 GLY A C 1
ATOM 1748 O O . GLY A 1 229 ? 4.936 -13.718 11.266 1.00 83.75 229 GLY A O 1
ATOM 1749 N N . GLN A 1 230 ? 5.713 -15.138 9.700 1.00 94.19 230 GLN A N 1
ATOM 1750 C CA . GLN A 1 230 ? 5.136 -14.430 8.568 1.00 94.19 230 GLN A CA 1
ATOM 1751 C C . GLN A 1 230 ? 3.658 -14.814 8.457 1.00 94.19 230 GLN A C 1
ATOM 1753 O O . GLN A 1 230 ? 3.305 -15.983 8.616 1.00 94.19 230 GLN A O 1
ATOM 1758 N N . VAL A 1 231 ? 2.805 -13.840 8.173 1.00 96.00 231 VAL A N 1
ATOM 1759 C CA . VAL A 1 231 ? 1.364 -14.027 7.993 1.00 96.00 231 VAL A CA 1
ATOM 1760 C C . VAL A 1 231 ? 0.966 -13.713 6.560 1.00 96.00 231 VAL A C 1
ATOM 1762 O O . VAL A 1 231 ? 1.684 -13.021 5.828 1.00 96.00 231 VAL A O 1
ATOM 1765 N N . ARG A 1 232 ? -0.170 -14.270 6.134 1.00 97.31 232 ARG A N 1
ATOM 1766 C CA . ARG A 1 232 ? -0.732 -13.999 4.810 1.00 97.31 232 ARG A CA 1
ATOM 1767 C C . ARG A 1 232 ? -1.298 -12.589 4.765 1.00 97.31 232 ARG A C 1
ATOM 1769 O O . ARG A 1 232 ? -1.679 -12.046 5.800 1.00 97.31 232 ARG A O 1
ATOM 1776 N N . LEU A 1 233 ? -1.416 -12.029 3.563 1.00 97.81 233 LEU A N 1
ATOM 1777 C CA . LEU A 1 233 ? -2.007 -10.701 3.379 1.00 97.81 233 LEU A CA 1
ATOM 1778 C C . LEU A 1 233 ? -3.408 -10.623 4.004 1.00 97.81 233 LEU A C 1
ATOM 1780 O O . LEU A 1 233 ? -3.675 -9.722 4.793 1.00 97.81 233 LEU A O 1
ATOM 1784 N N . ILE A 1 234 ? -4.258 -11.618 3.725 1.00 97.50 234 ILE A N 1
ATOM 1785 C CA . ILE A 1 234 ? -5.640 -11.691 4.225 1.00 97.50 234 ILE A CA 1
ATOM 1786 C C . ILE A 1 234 ? -5.746 -11.800 5.757 1.00 97.50 234 ILE A C 1
ATOM 1788 O O . ILE A 1 234 ? -6.782 -11.476 6.333 1.00 97.50 234 ILE A O 1
ATOM 1792 N N . ASP A 1 235 ? -4.682 -12.237 6.434 1.00 96.19 235 ASP A N 1
ATOM 1793 C CA . ASP A 1 235 ? -4.671 -12.439 7.886 1.00 96.19 235 ASP A CA 1
ATOM 1794 C C . ASP A 1 235 ? -4.153 -11.206 8.649 1.00 96.19 235 ASP A C 1
ATOM 1796 O O . ASP A 1 235 ? -4.175 -11.185 9.883 1.00 96.19 235 ASP A O 1
ATOM 1800 N N . LEU A 1 236 ? -3.712 -10.154 7.944 1.00 95.12 236 LEU A N 1
ATOM 1801 C CA . LEU A 1 236 ? -3.138 -8.960 8.569 1.00 95.12 236 LEU A CA 1
ATOM 1802 C C . LEU A 1 236 ? -4.112 -8.226 9.482 1.00 95.12 236 LEU A C 1
ATOM 1804 O O . LEU A 1 236 ? -3.683 -7.708 10.511 1.00 95.12 236 LEU A O 1
ATOM 1808 N N . ASP A 1 237 ? -5.405 -8.208 9.156 1.00 90.56 237 ASP A N 1
ATOM 1809 C CA . ASP A 1 237 ? -6.374 -7.519 10.005 1.00 90.56 237 ASP A CA 1
ATOM 1810 C C . ASP A 1 237 ? -6.504 -8.155 11.394 1.00 90.56 237 ASP A C 1
ATOM 1812 O O . ASP A 1 237 ? -6.694 -7.446 12.382 1.00 90.56 237 ASP A O 1
ATOM 1816 N N . ALA A 1 238 ? -6.334 -9.476 11.478 1.00 90.62 238 ALA A N 1
ATOM 1817 C CA . ALA A 1 238 ? -6.310 -10.204 12.740 1.00 90.62 238 ALA A CA 1
ATOM 1818 C C . ALA A 1 238 ? -4.932 -10.147 13.423 1.00 90.62 238 ALA A C 1
ATOM 1820 O O . ALA A 1 238 ? -4.855 -10.119 14.651 1.00 90.62 238 ALA A O 1
ATOM 1821 N N . ALA A 1 239 ? -3.849 -10.140 12.641 1.00 92.75 239 ALA A N 1
ATOM 1822 C CA . ALA A 1 239 ? -2.481 -10.175 13.155 1.00 92.75 239 ALA A CA 1
ATOM 1823 C C . ALA A 1 239 ? -1.980 -8.816 13.676 1.00 92.75 239 ALA A C 1
ATOM 1825 O O . ALA A 1 239 ? -1.117 -8.781 14.554 1.00 92.75 239 ALA A O 1
ATOM 1826 N N . LEU A 1 240 ? -2.496 -7.703 13.142 1.00 93.06 240 LEU A N 1
ATOM 1827 C CA . LEU A 1 240 ? -2.097 -6.348 13.521 1.00 93.06 240 LEU A CA 1
ATOM 1828 C C . LEU A 1 240 ? -3.085 -5.741 14.524 1.00 93.06 240 LEU A C 1
ATOM 1830 O O . LEU A 1 240 ? -4.236 -5.482 14.150 1.00 93.06 240 LEU A O 1
ATOM 1834 N N . PRO A 1 241 ? -2.644 -5.427 15.759 1.00 90.56 241 PRO A N 1
ATOM 1835 C CA . PRO A 1 241 ? -3.460 -4.692 16.716 1.00 90.56 241 PRO A CA 1
ATOM 1836 C C . PRO A 1 241 ? -3.955 -3.375 16.119 1.00 90.56 241 PRO A C 1
ATOM 1838 O O . PRO A 1 241 ? -3.221 -2.704 15.399 1.00 90.56 241 PRO A O 1
ATOM 1841 N N . ASP A 1 242 ? -5.185 -2.986 16.440 1.00 92.75 242 ASP A N 1
ATOM 1842 C CA . ASP A 1 242 ? -5.723 -1.679 16.071 1.00 92.75 242 ASP A CA 1
ATOM 1843 C C . ASP A 1 242 ? -5.561 -0.699 17.245 1.00 92.75 242 ASP A C 1
ATOM 1845 O O . ASP A 1 242 ? -6.331 -0.782 18.211 1.00 92.75 242 ASP A O 1
ATOM 1849 N N . PRO A 1 243 ? -4.589 0.231 17.182 1.00 93.81 243 PRO A N 1
ATOM 1850 C CA . PRO A 1 243 ? -4.288 1.128 18.297 1.00 93.81 243 PRO A CA 1
ATOM 1851 C C . PRO A 1 243 ? -5.408 2.139 18.577 1.00 93.81 243 PRO A C 1
ATOM 1853 O O . PRO A 1 243 ? -5.476 2.705 19.665 1.00 93.81 243 PRO A O 1
ATOM 1856 N N . TRP A 1 244 ? -6.328 2.340 17.630 1.00 96.06 244 TRP A N 1
ATOM 1857 C CA . TRP A 1 244 ? -7.409 3.318 17.734 1.00 96.06 244 TRP A CA 1
ATOM 1858 C C . TRP A 1 244 ? -8.756 2.686 18.099 1.00 96.06 244 TRP A C 1
ATOM 1860 O O . TRP A 1 244 ? -9.746 3.405 18.252 1.00 96.06 244 TRP A O 1
ATOM 1870 N N . ARG A 1 245 ? -8.829 1.359 18.276 1.00 95.69 245 ARG A N 1
ATOM 1871 C CA . ARG A 1 245 ? -10.086 0.641 18.554 1.00 95.69 245 ARG A CA 1
ATOM 1872 C C . ARG A 1 245 ? -10.846 1.220 19.750 1.00 95.69 245 ARG A C 1
ATOM 1874 O O . ARG A 1 245 ? -12.035 1.529 19.635 1.00 95.69 245 ARG A O 1
ATOM 1881 N N . ASP A 1 246 ? -10.161 1.404 20.876 1.00 96.94 246 ASP A N 1
ATOM 1882 C CA . ASP A 1 246 ? -10.779 1.897 22.112 1.00 96.94 246 ASP A CA 1
ATOM 1883 C C . ASP A 1 246 ? -11.175 3.371 22.008 1.00 96.94 246 ASP A C 1
ATOM 1885 O O . ASP A 1 246 ? -12.248 3.769 22.478 1.00 96.94 246 ASP A O 1
ATOM 1889 N N . TYR A 1 247 ? -10.348 4.170 21.328 1.00 96.94 247 TYR A N 1
ATOM 1890 C CA . TYR A 1 247 ? -10.652 5.563 21.016 1.00 96.94 247 TYR A CA 1
ATOM 1891 C C . TYR A 1 247 ? -11.956 5.675 20.219 1.00 96.94 247 TYR A C 1
ATOM 1893 O O . TYR A 1 247 ? -12.884 6.367 20.648 1.00 96.94 247 TYR A O 1
ATOM 1901 N N . ARG A 1 248 ? -12.077 4.928 19.114 1.00 95.81 248 ARG A N 1
ATOM 1902 C CA . ARG A 1 248 ? -13.286 4.924 18.277 1.00 95.81 248 ARG A CA 1
ATOM 1903 C C . ARG A 1 248 ? -14.512 4.464 19.055 1.00 95.81 248 ARG A C 1
ATOM 1905 O O . ARG A 1 248 ? -15.567 5.090 18.969 1.00 95.81 248 ARG A O 1
ATOM 1912 N N . ALA A 1 249 ? -14.375 3.418 19.873 1.00 96.31 249 ALA A N 1
ATOM 1913 C CA . ALA A 1 249 ? -15.466 2.929 20.712 1.00 96.31 249 ALA A CA 1
ATOM 1914 C C . ALA A 1 249 ? -15.950 3.993 21.714 1.00 96.31 249 ALA A C 1
ATOM 1916 O O . ALA A 1 249 ? -17.158 4.146 21.917 1.00 96.31 249 ALA A O 1
ATOM 1917 N N . ARG A 1 250 ? -15.027 4.752 22.321 1.00 97.00 250 ARG A N 1
ATOM 1918 C CA . ARG A 1 250 ? -15.354 5.870 23.216 1.00 97.00 250 ARG A CA 1
ATOM 1919 C C . ARG A 1 250 ? -16.053 7.007 22.472 1.00 97.00 250 ARG A C 1
ATOM 1921 O O . ARG A 1 250 ? -17.138 7.401 22.892 1.00 97.00 250 ARG A O 1
ATOM 1928 N N . ARG A 1 251 ? -15.509 7.465 21.341 1.00 94.44 251 ARG A N 1
ATOM 1929 C CA . ARG A 1 251 ? -16.116 8.528 20.513 1.00 94.44 251 ARG A CA 1
ATOM 1930 C C . ARG A 1 251 ? -17.516 8.158 20.031 1.00 94.44 251 ARG A C 1
ATOM 1932 O O . ARG A 1 251 ? -18.422 8.986 20.064 1.00 94.44 251 ARG A O 1
ATOM 1939 N N . ALA A 1 252 ? -17.731 6.900 19.649 1.00 93.25 252 ALA A N 1
ATOM 1940 C CA . ALA A 1 252 ? -19.050 6.412 19.257 1.00 93.25 252 ALA A CA 1
ATOM 1941 C C . ALA A 1 252 ? -20.065 6.462 20.414 1.00 93.25 252 ALA A C 1
ATOM 1943 O O . ALA A 1 252 ? -21.229 6.794 20.192 1.00 93.25 252 ALA A O 1
ATOM 1944 N N . ARG A 1 253 ? -19.641 6.161 21.654 1.00 95.69 253 ARG A N 1
ATOM 1945 C CA . ARG A 1 253 ? -20.491 6.316 22.849 1.00 95.69 253 ARG A CA 1
ATOM 1946 C C . ARG A 1 253 ? -20.827 7.783 23.112 1.00 95.69 253 ARG A C 1
ATOM 1948 O O . ARG A 1 253 ? -21.998 8.092 23.299 1.00 95.69 253 ARG A O 1
ATOM 1955 N N . GLU A 1 254 ? -19.830 8.665 23.067 1.00 94.94 254 GLU A N 1
ATOM 1956 C CA . GLU A 1 254 ? -20.012 10.113 23.252 1.00 94.94 254 GLU A CA 1
ATOM 1957 C C . GLU A 1 254 ? -21.009 10.688 22.227 1.00 94.94 254 GLU A C 1
ATOM 1959 O O . GLU A 1 254 ? -21.937 11.398 22.607 1.00 94.94 254 GLU A O 1
ATOM 1964 N N . ARG A 1 255 ? -20.889 10.318 20.941 1.00 92.62 255 ARG A N 1
ATOM 1965 C CA . ARG A 1 255 ? -21.824 10.748 19.882 1.00 92.62 255 ARG A CA 1
ATOM 1966 C C . ARG A 1 255 ? -23.254 10.267 20.118 1.00 92.62 255 ARG A C 1
ATOM 1968 O O . ARG A 1 255 ? -24.187 11.041 19.929 1.00 92.62 255 ARG A O 1
ATOM 1975 N N . ARG A 1 256 ? -23.438 9.011 20.545 1.00 93.69 256 ARG A N 1
ATOM 1976 C CA . ARG A 1 256 ? -24.772 8.480 20.875 1.00 93.69 256 ARG A CA 1
ATOM 1977 C C . ARG A 1 256 ? -25.406 9.236 22.039 1.00 93.69 256 ARG A C 1
ATOM 1979 O O . ARG A 1 256 ? -26.546 9.663 21.919 1.00 93.69 256 ARG A O 1
ATOM 1986 N N . GLN A 1 257 ? -24.649 9.467 23.111 1.00 95.50 257 GLN A N 1
ATOM 1987 C CA . GLN A 1 257 ? -25.133 10.220 24.271 1.00 95.50 257 GLN A CA 1
ATOM 1988 C C . GLN A 1 257 ? -25.485 11.669 23.915 1.00 95.50 257 GLN A C 1
ATOM 1990 O O . GLN A 1 257 ? -26.485 12.192 24.399 1.00 95.50 257 GLN A O 1
ATOM 1995 N N . ALA A 1 258 ? -24.689 12.322 23.064 1.00 93.31 258 ALA A N 1
ATOM 1996 C CA . ALA A 1 258 ? -24.991 13.667 22.582 1.00 93.31 258 ALA A CA 1
ATOM 1997 C C . ALA A 1 258 ? -26.298 13.698 21.770 1.00 93.31 258 ALA A C 1
ATOM 1999 O O . ALA A 1 258 ? -27.167 14.516 22.059 1.00 93.31 258 ALA A O 1
ATOM 2000 N N . ALA A 1 259 ? -26.478 12.759 20.836 1.00 93.69 259 ALA A N 1
ATOM 2001 C CA . ALA A 1 259 ? -27.698 12.655 20.034 1.00 93.69 259 ALA A CA 1
ATOM 2002 C C . ALA A 1 259 ? -28.942 12.317 20.880 1.00 93.69 259 ALA A C 1
ATOM 2004 O O . ALA A 1 259 ? -30.038 12.798 20.603 1.00 93.69 259 ALA A O 1
ATOM 2005 N N . GLU A 1 260 ? -28.795 11.495 21.922 1.00 94.81 260 GLU A N 1
ATOM 2006 C CA . GLU A 1 260 ? -29.872 11.205 22.878 1.00 94.81 260 GLU A CA 1
ATOM 2007 C C . GLU A 1 260 ? -30.258 12.441 23.695 1.00 94.81 260 GLU A C 1
ATOM 2009 O O . GLU A 1 260 ? -31.448 12.707 23.861 1.00 94.81 260 GLU A O 1
ATOM 2014 N N . ARG A 1 261 ? -29.275 13.224 24.161 1.00 94.00 261 ARG A N 1
ATOM 2015 C CA . ARG A 1 261 ? -29.520 14.494 24.865 1.00 94.00 261 ARG A CA 1
ATOM 2016 C C . ARG A 1 261 ? -30.226 15.508 23.972 1.00 94.00 261 ARG A C 1
ATOM 2018 O O . ARG A 1 261 ? -31.187 16.119 24.416 1.00 94.00 261 ARG A O 1
ATOM 2025 N N . GLU A 1 262 ? -29.789 15.652 22.726 1.00 93.75 262 GLU A N 1
ATOM 2026 C CA . GLU A 1 262 ? -30.420 16.545 21.749 1.00 93.75 262 GLU A CA 1
ATOM 2027 C C . GLU A 1 262 ? -31.874 16.139 21.473 1.00 93.75 262 GLU A C 1
ATOM 2029 O O . GLU A 1 262 ? -32.775 16.968 21.557 1.00 93.75 262 GLU A O 1
ATOM 2034 N N . LYS A 1 263 ? -32.137 14.844 21.257 1.00 92.62 263 LYS A N 1
ATOM 2035 C CA 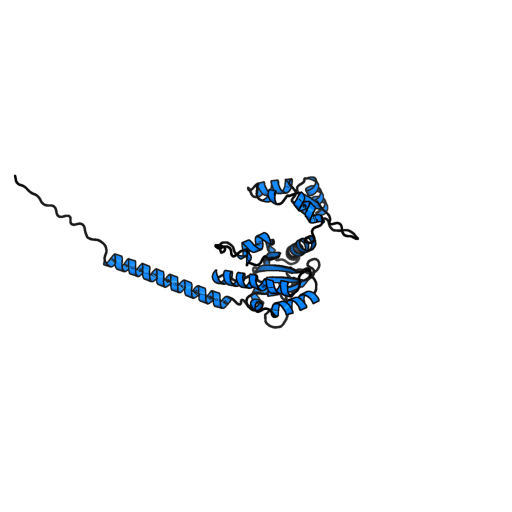. LYS A 1 263 ? -33.509 14.330 21.110 1.00 92.62 263 LYS A CA 1
ATOM 2036 C C . LYS A 1 263 ? -34.365 14.555 22.357 1.00 92.62 263 LYS A C 1
ATOM 2038 O O . LYS A 1 263 ? -35.558 14.804 22.224 1.00 92.62 263 LYS A O 1
ATOM 2043 N N . ALA A 1 264 ? -33.790 14.431 23.552 1.00 91.62 264 ALA A N 1
ATOM 2044 C CA . ALA A 1 264 ? -34.507 14.681 24.799 1.00 91.62 264 ALA A CA 1
ATOM 2045 C C . ALA A 1 264 ? -34.865 16.166 24.966 1.00 91.62 264 ALA A C 1
ATOM 2047 O O . ALA A 1 264 ? -35.973 16.461 25.399 1.00 91.62 264 ALA A O 1
ATOM 2048 N N . LEU A 1 265 ? -33.964 17.077 24.581 1.00 92.38 265 LEU A N 1
ATOM 2049 C CA . LEU A 1 265 ? -34.233 18.518 24.564 1.00 92.38 265 LEU A CA 1
ATOM 2050 C C . LEU A 1 265 ? -35.347 18.864 23.570 1.00 92.38 265 LEU A C 1
ATOM 2052 O O . LEU A 1 265 ? -36.300 19.526 23.953 1.00 92.38 265 LEU A O 1
ATOM 2056 N N . LEU A 1 266 ? -35.287 18.334 22.342 1.00 90.94 266 LEU A N 1
ATOM 2057 C CA . LEU A 1 266 ? -36.335 18.552 21.336 1.00 90.94 266 LEU A CA 1
ATOM 2058 C C . LEU A 1 266 ? -37.708 18.042 21.803 1.00 90.94 266 LEU A C 1
ATOM 2060 O O . LEU A 1 266 ? -38.703 18.733 21.627 1.00 90.94 266 LEU A O 1
ATOM 2064 N N . ARG A 1 267 ? -37.765 16.868 22.449 1.00 90.25 267 ARG A N 1
ATOM 2065 C CA . ARG A 1 267 ? -39.012 16.352 23.045 1.00 90.25 267 ARG A CA 1
ATOM 2066 C C . ARG A 1 267 ? -39.526 17.232 24.180 1.00 90.25 267 ARG A C 1
ATOM 2068 O O . ARG A 1 267 ? -40.724 17.451 24.265 1.00 90.25 267 ARG A O 1
ATOM 2075 N N . ALA A 1 268 ? -38.640 17.727 25.044 1.00 86.25 268 ALA A N 1
ATOM 2076 C CA . ALA A 1 268 ? -39.032 18.626 26.125 1.00 86.25 268 ALA A CA 1
ATOM 2077 C C . ALA A 1 268 ? -39.588 19.953 25.581 1.00 86.25 268 ALA A C 1
ATOM 2079 O O . ALA A 1 268 ? -40.584 20.446 26.104 1.00 86.25 268 ALA A O 1
ATOM 2080 N N . ASP A 1 269 ? -38.996 20.490 24.510 1.00 84.94 269 ASP A N 1
ATOM 2081 C CA . ASP A 1 269 ? -39.494 21.685 23.823 1.00 84.94 269 ASP A CA 1
ATOM 2082 C C . ASP A 1 269 ? -40.856 21.433 23.150 1.00 84.94 269 ASP A C 1
ATOM 2084 O O . ASP A 1 269 ? -41.741 22.286 23.222 1.00 84.94 269 ASP A O 1
ATOM 2088 N N . GLU A 1 270 ? -41.063 20.259 22.540 1.00 84.06 270 GLU A N 1
ATOM 2089 C CA . GLU A 1 270 ? -42.359 19.834 21.985 1.00 84.06 270 GLU A CA 1
ATOM 2090 C C . GLU A 1 270 ? -43.429 19.680 23.077 1.00 84.06 270 GLU A C 1
ATOM 2092 O O . GLU A 1 270 ? -44.533 20.207 22.930 1.00 84.06 270 GLU A O 1
ATOM 2097 N N . ASP A 1 271 ? -43.100 19.018 24.191 1.00 82.31 271 ASP A N 1
ATOM 2098 C CA . ASP A 1 271 ? -43.991 18.857 25.345 1.00 82.31 271 ASP A CA 1
ATOM 2099 C C . ASP A 1 271 ? -44.345 20.222 25.957 1.00 82.31 271 ASP A C 1
ATOM 2101 O O . ASP A 1 271 ? -45.500 20.480 26.305 1.00 82.31 271 ASP A O 1
ATOM 2105 N N . GLN A 1 272 ? -43.371 21.132 26.042 1.00 75.44 272 GLN A N 1
ATOM 2106 C CA . GLN A 1 272 ? -43.578 22.500 26.505 1.00 75.44 272 GLN A CA 1
ATOM 2107 C C . GLN A 1 272 ? -44.461 23.290 25.524 1.00 75.44 272 GLN A C 1
ATOM 2109 O O . GLN A 1 272 ? -45.408 23.952 25.947 1.00 75.44 272 GLN A O 1
ATOM 2114 N N . ALA A 1 273 ? -44.233 23.189 24.214 1.00 74.25 273 ALA A N 1
ATOM 2115 C CA . ALA A 1 273 ? -45.079 23.824 23.204 1.00 74.25 273 ALA A CA 1
ATOM 2116 C C . ALA A 1 273 ? -46.517 23.271 23.202 1.00 74.25 273 ALA A C 1
ATOM 2118 O O . ALA A 1 273 ? -47.462 24.041 23.036 1.00 74.25 273 ALA A O 1
ATOM 2119 N N . ALA A 1 274 ? -46.705 21.970 23.438 1.00 74.19 274 ALA A N 1
ATOM 2120 C CA . ALA A 1 274 ? -48.020 21.348 23.579 1.00 74.19 274 ALA A CA 1
ATOM 2121 C C . ALA A 1 274 ? -48.731 21.773 24.877 1.00 74.19 274 ALA A C 1
ATOM 2123 O O . 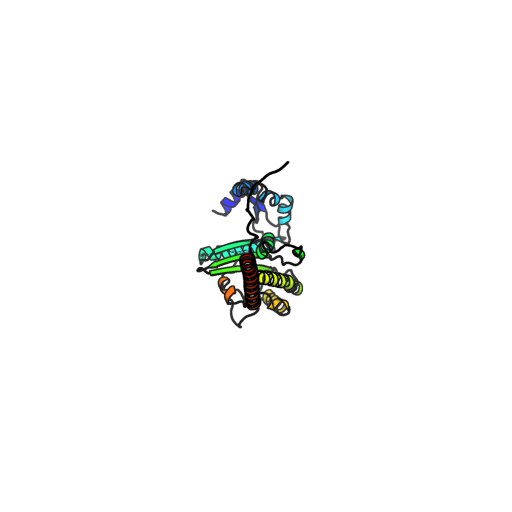ALA A 1 274 ? -49.942 21.989 24.872 1.00 74.19 274 ALA A O 1
ATOM 2124 N N . MET A 1 275 ? -47.985 21.946 25.974 1.00 70.69 275 MET A N 1
ATOM 2125 C CA . MET A 1 275 ? -48.514 22.452 27.246 1.00 70.69 275 MET A CA 1
ATOM 2126 C C . MET A 1 275 ? -48.922 23.936 27.164 1.00 70.69 275 MET A C 1
ATOM 2128 O O . MET A 1 275 ? -49.839 24.349 27.872 1.00 70.69 275 MET A O 1
ATOM 2132 N N . TYR A 1 276 ? -48.286 24.725 26.288 1.00 71.81 276 TYR A N 1
ATOM 2133 C CA . TYR A 1 276 ? -48.507 26.174 26.156 1.00 71.81 276 TYR A CA 1
ATOM 2134 C C . TYR A 1 276 ? -49.096 26.622 24.792 1.00 71.81 276 TYR A C 1
ATOM 2136 O O . TYR A 1 276 ? -49.033 27.803 24.446 1.00 71.81 276 TYR A O 1
ATOM 2144 N N . GLY A 1 277 ? -49.682 25.715 24.001 1.00 59.22 277 GLY A N 1
ATOM 2145 C CA . GLY A 1 277 ? -50.109 25.976 22.618 1.00 59.22 277 GLY A CA 1
ATOM 2146 C C . GLY A 1 277 ? -51.352 26.868 22.428 1.00 59.22 277 GLY A C 1
ATOM 2147 O O . GLY A 1 277 ? -52.473 26.411 22.618 1.00 59.22 277 GLY A O 1
ATOM 2148 N N . ALA A 1 278 ? -51.096 28.084 21.918 1.00 50.88 278 ALA A N 1
ATOM 2149 C CA . ALA A 1 278 ? -51.916 29.035 21.133 1.00 50.88 278 ALA A CA 1
ATOM 2150 C C . ALA A 1 278 ? -53.204 29.669 21.740 1.00 50.88 278 ALA A C 1
ATOM 2152 O O . ALA A 1 278 ? -54.115 28.958 22.159 1.00 50.88 278 ALA A O 1
ATOM 2153 N N . PRO A 1 279 ? -53.360 31.020 21.703 1.00 48.12 279 PRO A N 1
ATOM 2154 C CA . PRO A 1 279 ? -54.594 31.685 22.122 1.00 48.12 279 PRO A CA 1
ATOM 2155 C C . PRO A 1 279 ? -55.748 31.308 21.185 1.00 48.12 279 PRO A C 1
ATOM 2157 O O . PRO A 1 279 ? -55.692 31.549 19.977 1.00 48.12 279 PRO A O 1
ATOM 2160 N N . ALA A 1 280 ? -56.803 30.722 21.751 1.00 49.41 280 ALA A N 1
ATOM 2161 C CA . ALA A 1 280 ? -58.068 30.531 21.061 1.00 49.41 280 ALA A CA 1
ATOM 2162 C C . ALA A 1 280 ? -58.593 31.895 20.591 1.00 49.41 280 ALA A C 1
ATOM 2164 O O . ALA A 1 280 ? -58.674 32.843 21.372 1.00 49.41 280 ALA A O 1
ATOM 2165 N N . GLY A 1 281 ? -58.926 31.984 19.303 1.00 51.12 281 GLY A N 1
ATOM 2166 C CA . GLY A 1 281 ? -59.541 33.164 18.719 1.00 51.12 281 GLY A CA 1
ATOM 2167 C C . GLY A 1 281 ? -60.818 33.537 19.465 1.00 51.12 281 GLY A C 1
ATOM 2168 O O . GLY A 1 281 ? -61.738 32.730 19.595 1.00 51.12 281 GLY A O 1
ATOM 2169 N N . GLU A 1 282 ? -60.881 34.780 19.923 1.00 44.16 282 GLU A N 1
ATOM 2170 C CA . GLU A 1 282 ? -62.106 35.372 20.430 1.00 44.16 282 GLU A CA 1
ATOM 2171 C C . GLU A 1 282 ? -62.989 35.727 19.228 1.00 44.16 282 GLU A C 1
ATOM 2173 O O . GLU A 1 282 ? -62.824 36.746 18.561 1.00 44.16 282 GLU A O 1
ATOM 2178 N N . THR A 1 283 ? -63.914 34.825 18.905 1.00 50.47 283 THR A N 1
ATOM 2179 C CA . THR A 1 283 ? -65.117 35.160 18.144 1.00 50.47 283 THR A CA 1
ATOM 2180 C C . THR A 1 283 ? -66.261 35.307 19.139 1.00 50.47 283 THR A C 1
ATOM 2182 O O . THR A 1 283 ? -66.782 34.318 19.644 1.00 50.47 283 THR A O 1
ATOM 2185 N N . ALA A 1 284 ? -66.674 36.546 19.406 1.00 44.00 284 ALA A N 1
ATOM 2186 C CA . ALA A 1 284 ? -67.988 36.849 19.965 1.00 44.00 284 ALA A CA 1
ATOM 2187 C C . ALA A 1 284 ? -68.526 38.152 19.355 1.00 44.00 284 ALA A C 1
ATOM 2189 O O . ALA A 1 284 ? -68.161 39.266 19.713 1.00 44.00 284 ALA A O 1
ATOM 2190 N N . MET A 1 285 ? -69.397 37.942 18.376 1.00 51.12 285 MET A N 1
ATOM 2191 C CA . MET A 1 285 ? -70.244 38.888 17.661 1.00 51.12 285 MET A CA 1
ATOM 2192 C C . MET A 1 285 ? -71.399 39.372 18.559 1.00 51.12 285 MET A C 1
ATOM 2194 O O . MET A 1 285 ? -72.034 38.528 19.195 1.00 51.12 285 MET A O 1
ATOM 2198 N N . LYS A 1 286 ? -71.728 40.678 18.555 1.00 44.12 286 LYS A N 1
ATOM 2199 C CA . LYS A 1 286 ? -73.118 41.182 18.683 1.00 44.12 286 LYS A CA 1
ATOM 2200 C C . LYS A 1 286 ? -73.253 42.700 18.436 1.00 44.12 286 LYS A C 1
ATOM 2202 O O . LYS A 1 286 ? -72.745 43.498 19.215 1.00 44.12 286 LYS A O 1
ATOM 2207 N N . ASP A 1 287 ? -73.932 43.047 17.336 1.00 47.28 287 ASP A N 1
ATOM 2208 C CA . ASP A 1 287 ? -75.098 43.958 17.207 1.00 47.28 287 ASP A CA 1
ATOM 2209 C C . ASP A 1 287 ? -75.445 44.843 18.431 1.00 47.28 287 ASP A C 1
ATOM 2211 O O . ASP A 1 287 ? -75.499 44.333 19.546 1.00 47.28 287 ASP A O 1
ATOM 2215 N N . ALA A 1 288 ? -75.848 46.121 18.367 1.00 44.00 288 ALA A N 1
ATOM 2216 C CA . ALA A 1 288 ? -76.235 47.074 17.315 1.00 44.00 288 ALA A CA 1
ATOM 2217 C C . ALA A 1 288 ? -76.378 48.490 17.983 1.00 44.00 288 ALA A C 1
ATOM 2219 O O . ALA A 1 288 ? -75.709 48.740 18.982 1.00 44.00 288 ALA A O 1
ATOM 2220 N N . PRO A 1 289 ? -77.272 49.397 17.532 1.00 70.31 289 PRO A N 1
ATOM 2221 C CA . PRO A 1 289 ? -77.032 50.597 16.719 1.00 70.31 289 PRO A CA 1
ATOM 2222 C C . PRO A 1 289 ? -77.088 51.922 17.521 1.00 70.31 289 PRO A C 1
ATOM 2224 O O . PRO A 1 289 ? -77.504 51.909 18.669 1.00 70.31 289 PRO A O 1
ATOM 2227 N N . HIS A 1 290 ? -76.741 53.065 16.903 1.00 42.34 290 HIS A N 1
ATOM 2228 C CA . HIS A 1 290 ? -77.446 54.366 17.018 1.00 42.34 290 HIS A CA 1
ATOM 2229 C C . HIS A 1 290 ? -76.663 55.509 16.347 1.00 42.34 290 HIS A C 1
ATOM 2231 O O . HIS A 1 290 ? -75.468 55.653 16.593 1.00 42.34 290 HIS A O 1
ATOM 2237 N N . GLY A 1 291 ? -77.387 56.366 15.612 1.00 40.34 291 GLY A N 1
ATOM 2238 C CA . GLY A 1 291 ? -77.013 57.763 15.343 1.00 40.34 291 GLY A CA 1
ATOM 2239 C C . GLY A 1 291 ? -76.670 58.076 13.904 1.00 40.34 291 GLY A C 1
ATOM 2240 O O . GLY A 1 291 ? -75.459 58.105 13.611 1.00 40.34 291 GLY A O 1
#

Secondary structure (DSSP, 8-state):
-HHHHHHHHHHTTSEEEE----SSS--PPEEEE-HHHHHHHHHHTT-HHHHGGG--HHHHHHHTT-TTHHHHHHHHHHHHHHHHHHHHH--EEEEEEEHHHHHHHTTGGG--SS-GGGS---SEEEEEEETTEEEEEEEEEE-S-S-HHHHHHTHHHHHHHHHHHHHHTPPPPPEEEEES-HHHHHHHHHHHHTSGGGGGS-EEEEE--TTTS-TTSS-BEESSSSS---B-GGGHHHHS--TTHHHHHHHHHHHHHHHHHHHHHHHHHHHHHHHT--PPP----------

Nearest PDB structures (foldseek):
  2okf-assembly1_B  TM=5.459E-01  e=1.519E-01  Trichormus variabilis
  6qnz-assembly1_A  TM=5.125E-01  e=2.567E+00  Bacillus sp. D6
  5x11-assembly2_E  TM=3.666E-01  e=2.281E+00  Bacillus spizizenii str. W23
  5liz-assembly1_A  TM=5.428E-01  e=2.887E+00  Bacillus sp. (in: firmicutes)
  3l9f-assembly2_C  TM=4.295E-01  e=4.625E+00  Streptococcus mutans UA159

Solvent-accessible surface area (backbone atoms only — not comparable to full-atom values): 16386 Å² total; per-residue (Å²): 112,69,73,59,51,53,53,50,37,38,75,66,32,33,26,38,73,52,51,46,80,61,100,68,84,86,61,69,82,44,76,45,70,15,65,54,32,23,49,52,50,6,59,74,71,74,34,64,70,75,35,49,82,76,49,40,68,71,64,57,59,47,50,46,75,36,88,57,46,66,56,58,50,50,53,51,36,43,57,51,21,36,51,51,42,21,76,77,73,53,50,42,69,80,40,83,35,48,33,82,48,27,46,48,62,78,44,62,88,74,75,77,80,85,59,68,90,59,48,51,73,38,60,21,25,33,27,46,33,45,96,94,43,70,38,53,35,36,30,41,68,44,84,74,83,68,57,53,70,61,64,38,52,51,34,56,20,44,27,50,49,28,51,54,32,24,73,73,66,40,82,64,53,41,40,35,41,41,19,77,35,62,70,58,36,56,53,41,52,55,42,34,70,71,40,80,40,48,68,56,42,38,44,31,35,31,55,53,53,43,93,84,40,49,65,58,40,62,55,33,34,57,75,56,63,82,91,80,68,53,37,31,48,74,46,43,77,80,57,34,68,66,72,48,55,67,58,30,55,49,52,54,50,53,52,51,53,50,55,51,51,52,53,50,50,55,50,50,51,49,53,50,47,66,74,66,63,72,87,78,79,89,82,80,89,78,89,85,91,87,136

Radius of gyration: 28.45 Å; Cα contacts (8 Å, |Δi|>4): 408; chains: 1; bounding box: 102×78×62 Å

Sequence (291 aa):
AARHRLAVLVRLGLLRRFRPHPPTGSAPWHYVLGPVGAALLGTEDRDERRWAPQVRADRQLGLERSPRLSHMTGRNQFFVALAAHAREHGGEVREWQNETQAAAHALGDLLVGGIWDRLPNPDGAGTWAEDGREVSFLLEYDLGTEHLPVLAAKLDGYALLASLLADAGQAAPPLLFCFGSPRREQAARRALTGTQDSAAVRIATAAIDPYLTSPAGPVWLPLSGPQGGQVRLIDLDAALPDPWRDYRARRARERRQAAEREKALLRADEDQAAMYGAPAGETAMKDAPHG

Mean predicted aligned error: 9.07 Å

pLDDT: mean 86.43, std 13.61, range [40.34, 97.94]